Protein AF-R5JCD3-F1 (afdb_monomer_lite)

Secondary structure (DSSP, 8-state):
-EEEEE--HHHHHHHHTTS--EEEE---TT-S--GGG--TT-EEEEEETTTEEEEEEEEEEEEES-HHHHHHHH-STTT-SS-S-HHHHHHHHHTSTTHHHHHHHH-EEEEEEEEEEEGGGHHHHHHHHHHHT---EESSSSEEEEEEEEEEEETTS-EEEEEEEEESSTT-B-HHHHHHHHHHHTT---EEEEEEE-TTS-EEPPPHHHHHHHHTS-TTGGG-EEEEETTTTEEEEHHHHSTT-TTGGG-

pLDDT: mean 94.5, std 4.97, range [70.81, 98.81]

Sequence (251 aa):
MIMKLNINDRAALAIKNNTKRVEIRANKQNSDNDYSTLKENDIIEFTSNNIGKFYAKVKEVNHYSSLEELFTMEGTKYTTSSTNDKEEAIKNVNKLDGYEEAIQKNGVYAIHIQYLYSENTVWDELYEKAKAVRNPRDVSGLIRAGQVGAAILTKNHNIYTGVCIDTASTLGMCGERNAIANMITNGENEIIKLVCVDSKGKAGSPCGACREYLMQLDKNSKNIEILKNEQTKEIVRLEELIPDWWAYDRV

Structure (mmCIF, N/CA/C/O backbone):
data_AF-R5JCD3-F1
#
_entry.id   AF-R5JCD3-F1
#
loop_
_atom_site.group_PDB
_atom_site.id
_atom_site.type_symbol
_atom_site.label_atom_id
_atom_site.label_alt_id
_atom_site.label_comp_id
_atom_site.label_asym_id
_atom_site.label_entity_id
_atom_site.label_seq_id
_atom_site.pdbx_PDB_ins_code
_atom_site.Cartn_x
_atom_site.Cartn_y
_atom_site.Cartn_z
_atom_site.occupancy
_atom_site.B_iso_or_equiv
_atom_site.auth_seq_id
_atom_site.auth_comp_id
_atom_site.auth_asym_id
_atom_site.auth_atom_id
_atom_site.pdbx_PDB_model_num
ATOM 1 N N . MET A 1 1 ? -14.874 1.835 0.403 1.00 84.56 1 MET A N 1
ATOM 2 C CA . MET A 1 1 ? -15.259 3.084 1.104 1.00 84.56 1 MET A CA 1
ATOM 3 C C . MET A 1 1 ? -14.009 3.685 1.748 1.00 84.56 1 MET A C 1
ATOM 5 O O . MET A 1 1 ? -13.077 2.930 2.003 1.00 84.56 1 MET A O 1
ATOM 9 N N . ILE A 1 2 ? -13.952 5.007 1.979 1.00 91.88 2 ILE A N 1
ATOM 10 C CA . ILE A 1 2 ? -12.892 5.631 2.796 1.00 91.88 2 ILE A CA 1
ATOM 11 C C . ILE A 1 2 ? -13.533 6.269 4.029 1.00 91.88 2 ILE A C 1
ATOM 13 O O . ILE A 1 2 ? -14.323 7.202 3.887 1.00 91.88 2 ILE A O 1
ATOM 17 N N . MET A 1 3 ? -13.188 5.782 5.221 1.00 94.25 3 MET A N 1
ATOM 18 C CA . MET A 1 3 ? -13.603 6.377 6.495 1.00 94.25 3 MET A CA 1
ATOM 19 C C . MET A 1 3 ? -12.480 7.242 7.066 1.00 94.25 3 MET A C 1
ATOM 21 O O . MET A 1 3 ? -11.322 6.834 7.056 1.00 94.25 3 MET A O 1
ATOM 25 N N . LYS A 1 4 ? -12.812 8.427 7.582 1.00 95.19 4 LYS A N 1
ATOM 26 C CA . LYS A 1 4 ? -11.828 9.390 8.095 1.00 95.19 4 LYS A CA 1
ATOM 27 C C . LYS A 1 4 ? -11.859 9.446 9.611 1.00 95.19 4 LYS A C 1
ATOM 29 O O . LYS A 1 4 ? -12.908 9.723 10.191 1.00 95.19 4 LYS A O 1
ATOM 34 N N . LEU A 1 5 ? -10.716 9.206 10.250 1.00 93.88 5 LEU A N 1
ATOM 35 C CA . LEU A 1 5 ? -10.601 9.152 11.706 1.00 93.88 5 LEU A CA 1
ATOM 36 C C . LEU A 1 5 ? -9.429 9.992 12.215 1.00 93.88 5 LEU A C 1
ATOM 38 O O . LEU A 1 5 ? -8.307 9.893 11.730 1.00 93.88 5 LEU A O 1
ATOM 42 N N . ASN A 1 6 ? -9.678 10.767 13.267 1.00 93.25 6 ASN A N 1
ATOM 43 C CA . ASN A 1 6 ? -8.632 11.475 13.998 1.00 93.25 6 ASN A CA 1
ATOM 44 C C . ASN A 1 6 ? -8.175 10.634 15.188 1.00 93.25 6 ASN A C 1
ATOM 46 O O . ASN A 1 6 ? -9.004 10.099 15.927 1.00 93.25 6 ASN A O 1
ATOM 50 N N . ILE A 1 7 ? -6.864 10.533 15.386 1.00 93.56 7 ILE A N 1
ATOM 51 C CA . ILE A 1 7 ? -6.268 9.808 16.511 1.00 93.56 7 ILE A CA 1
ATOM 52 C C . ILE A 1 7 ? -5.083 10.579 17.091 1.00 93.56 7 ILE A C 1
ATOM 54 O O . ILE A 1 7 ? -4.461 11.404 16.426 1.00 93.56 7 ILE A O 1
ATOM 58 N N . ASN A 1 8 ? -4.745 10.288 18.346 1.00 93.31 8 ASN A N 1
ATOM 59 C CA . ASN A 1 8 ? -3.540 10.837 18.960 1.00 93.31 8 ASN A CA 1
ATOM 60 C C . ASN A 1 8 ? -2.264 10.190 18.390 1.00 93.31 8 ASN A C 1
ATOM 62 O O . ASN A 1 8 ? -2.281 9.062 17.888 1.00 93.31 8 ASN A O 1
ATOM 66 N N . ASP A 1 9 ? -1.137 10.886 18.539 1.00 93.44 9 ASP A N 1
ATOM 67 C CA . ASP A 1 9 ? 0.144 10.455 17.968 1.00 93.44 9 ASP A CA 1
ATOM 68 C C . ASP A 1 9 ? 0.652 9.126 18.537 1.00 93.44 9 ASP A C 1
ATOM 70 O O . ASP A 1 9 ? 1.302 8.360 17.830 1.00 93.44 9 ASP A O 1
ATOM 74 N N . ARG A 1 10 ? 0.328 8.805 19.798 1.00 93.50 10 ARG A N 1
ATOM 75 C CA . ARG A 1 10 ? 0.715 7.525 20.413 1.00 93.50 10 ARG A CA 1
ATOM 76 C C . ARG A 1 10 ? 0.045 6.353 19.695 1.00 93.50 10 ARG A C 1
ATOM 78 O O . ARG A 1 10 ? 0.708 5.367 19.383 1.00 93.50 10 ARG A O 1
ATOM 85 N N . ALA A 1 11 ? -1.259 6.449 19.439 1.00 93.00 11 ALA A N 1
ATOM 86 C CA . ALA A 1 11 ? -1.996 5.441 18.684 1.00 93.00 11 ALA A CA 1
ATOM 87 C C . ALA A 1 11 ? -1.521 5.382 17.228 1.00 93.00 11 ALA A C 1
ATOM 89 O O . ALA A 1 11 ? -1.289 4.288 16.718 1.00 93.00 11 ALA A O 1
ATOM 90 N N . ALA A 1 12 ? -1.301 6.538 16.595 1.00 95.00 12 ALA A N 1
ATOM 91 C CA . ALA A 1 12 ? -0.808 6.613 15.224 1.00 95.00 12 ALA A CA 1
ATOM 92 C C . ALA A 1 12 ? 0.547 5.909 15.064 1.00 95.00 12 ALA A C 1
ATOM 94 O O . ALA A 1 12 ? 0.722 5.086 14.164 1.00 95.00 12 ALA A O 1
ATOM 95 N N . LEU A 1 13 ? 1.486 6.164 15.981 1.00 94.38 13 LEU 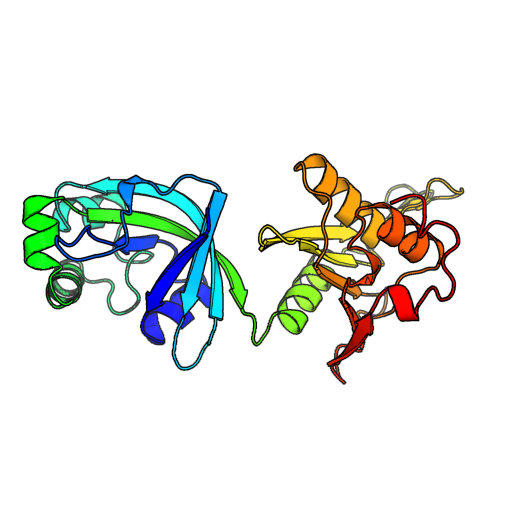A N 1
ATOM 96 C CA . LEU A 1 13 ? 2.809 5.545 15.962 1.00 94.38 13 LEU A CA 1
ATOM 97 C C . LEU A 1 13 ? 2.736 4.036 16.206 1.00 94.38 13 LEU A C 1
ATOM 99 O O . LEU A 1 13 ? 3.452 3.274 15.560 1.00 94.38 13 LEU A O 1
ATOM 103 N N . ALA A 1 14 ? 1.848 3.591 17.098 1.00 94.19 14 ALA A N 1
ATOM 104 C CA . ALA A 1 14 ? 1.640 2.170 17.354 1.00 94.19 14 ALA A CA 1
ATOM 105 C C . ALA A 1 14 ? 1.058 1.433 16.133 1.00 94.19 14 ALA A C 1
ATOM 107 O O . ALA A 1 14 ? 1.472 0.310 15.846 1.00 94.19 14 ALA A O 1
ATOM 108 N N . ILE A 1 15 ? 0.144 2.067 15.389 1.00 95.81 15 ILE A N 1
ATOM 109 C CA . ILE A 1 15 ? -0.398 1.511 14.139 1.00 95.81 15 ILE A CA 1
ATOM 110 C C . ILE A 1 15 ? 0.697 1.443 13.071 1.00 95.81 15 ILE A C 1
ATOM 112 O O . ILE A 1 15 ? 0.908 0.385 12.479 1.00 95.81 15 ILE A O 1
ATOM 116 N N . LYS A 1 16 ? 1.450 2.534 12.874 1.00 94.19 16 LYS A N 1
ATOM 117 C CA . LYS A 1 16 ? 2.564 2.586 11.912 1.00 94.19 16 LYS A CA 1
ATOM 118 C C . LYS A 1 16 ? 3.631 1.523 12.197 1.00 94.19 16 LYS A C 1
ATOM 120 O O . LYS A 1 16 ? 4.109 0.867 11.278 1.00 94.19 16 LYS A O 1
ATOM 125 N N . ASN A 1 17 ? 3.962 1.309 13.470 1.00 93.31 17 ASN A N 1
ATOM 126 C CA . ASN A 1 17 ? 4.941 0.307 13.900 1.00 93.31 17 ASN A CA 1
ATOM 127 C C . ASN A 1 17 ? 4.355 -1.110 14.025 1.00 93.31 17 ASN A C 1
ATOM 129 O O . ASN A 1 17 ? 5.045 -2.015 14.495 1.00 93.31 17 ASN A O 1
ATOM 133 N N . ASN A 1 18 ? 3.094 -1.311 13.626 1.00 91.44 18 ASN A N 1
ATOM 134 C CA . ASN A 1 18 ? 2.393 -2.594 13.667 1.00 91.44 18 ASN A CA 1
ATOM 135 C C . ASN A 1 18 ? 2.288 -3.218 15.079 1.00 91.44 18 ASN A C 1
ATOM 137 O O . ASN A 1 18 ? 2.065 -4.422 15.223 1.00 91.44 18 ASN A O 1
ATOM 141 N N . THR A 1 19 ? 2.452 -2.415 16.136 1.00 91.69 19 THR A N 1
ATOM 142 C CA . THR A 1 19 ? 2.278 -2.849 17.532 1.00 91.69 19 THR A CA 1
ATOM 143 C C . THR A 1 19 ? 0.821 -2.762 17.971 1.00 91.69 19 THR A C 1
ATOM 145 O O . THR A 1 19 ? 0.388 -3.564 18.792 1.00 91.69 19 THR A O 1
ATOM 148 N N . LYS A 1 20 ? 0.041 -1.867 17.356 1.00 92.81 20 LYS A N 1
ATOM 149 C CA . LYS A 1 20 ? -1.420 -1.809 17.452 1.00 92.81 20 LYS A CA 1
ATOM 150 C C . LYS A 1 20 ? -2.027 -2.183 16.104 1.00 92.81 20 LYS A C 1
ATOM 152 O O . LYS A 1 20 ? -1.727 -1.557 15.094 1.00 92.81 20 LYS A O 1
ATOM 157 N N . ARG A 1 21 ? -2.864 -3.218 16.101 1.00 94.50 21 ARG A N 1
ATOM 158 C CA . ARG A 1 21 ? -3.476 -3.808 14.894 1.00 94.50 21 ARG A CA 1
ATOM 159 C C . ARG A 1 21 ? -4.996 -3.840 14.955 1.00 94.50 21 ARG A C 1
ATOM 161 O O . ARG A 1 21 ? -5.633 -4.168 13.967 1.00 94.50 21 ARG A O 1
ATOM 168 N N . VAL A 1 22 ? -5.568 -3.477 16.098 1.00 95.75 22 VAL A N 1
ATOM 169 C CA . VAL A 1 22 ? -7.009 -3.367 16.290 1.00 95.75 22 VAL A CA 1
ATOM 170 C C . VAL A 1 22 ? -7.323 -1.954 16.751 1.00 95.75 22 VAL A C 1
ATOM 172 O O . VAL A 1 22 ? -6.735 -1.461 17.722 1.00 95.75 22 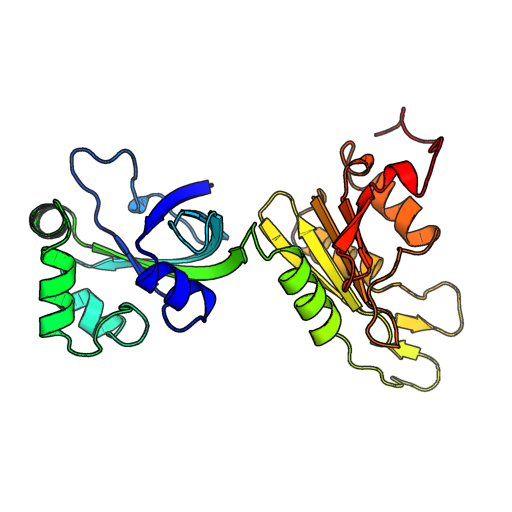VAL A O 1
ATOM 175 N N . GLU A 1 23 ? -8.236 -1.289 16.053 1.00 95.69 23 GLU A N 1
ATOM 176 C CA . GLU A 1 23 ? -8.767 0.005 16.446 1.00 95.69 23 GLU A CA 1
ATOM 177 C C . GLU A 1 23 ? -10.125 -0.139 17.124 1.00 95.69 23 GLU A C 1
ATOM 179 O O . GLU A 1 23 ? -11.059 -0.706 16.564 1.00 95.69 23 GLU A O 1
ATOM 184 N N . ILE A 1 24 ? -10.222 0.388 18.347 1.00 94.38 24 ILE A N 1
ATOM 185 C CA . ILE A 1 24 ? -11.438 0.323 19.156 1.00 94.38 24 ILE A CA 1
ATOM 186 C C . ILE A 1 24 ? -12.294 1.551 18.859 1.00 94.38 24 ILE A C 1
ATOM 188 O O . ILE A 1 24 ? -11.837 2.700 18.976 1.00 94.38 24 ILE A O 1
ATOM 192 N N . ARG A 1 25 ? -13.552 1.312 18.495 1.00 94.62 25 ARG A N 1
ATOM 193 C CA . ARG A 1 25 ? -14.526 2.354 18.169 1.00 94.62 25 ARG A CA 1
ATOM 194 C C . ARG A 1 25 ? -15.910 2.021 18.706 1.00 94.62 25 ARG A C 1
ATOM 196 O O . ARG A 1 25 ? -16.265 0.862 18.838 1.00 94.62 25 ARG A O 1
ATOM 203 N N . ALA A 1 26 ? -16.694 3.048 19.009 1.00 93.75 26 ALA A N 1
ATOM 204 C CA . ALA A 1 26 ? -18.084 2.913 19.429 1.00 93.75 26 ALA A CA 1
ATOM 205 C C . ALA A 1 26 ? -18.933 3.960 18.700 1.00 93.75 26 ALA A C 1
ATOM 207 O O . ALA A 1 26 ? -18.494 5.100 18.519 1.00 93.75 26 ALA A O 1
ATOM 208 N N . ASN A 1 27 ? -20.135 3.573 18.270 1.00 92.19 27 ASN A N 1
ATOM 209 C CA . ASN A 1 27 ? -21.062 4.471 17.581 1.00 92.19 27 ASN A CA 1
ATOM 210 C C . ASN A 1 27 ? -21.663 5.459 18.591 1.00 92.19 27 ASN A C 1
ATOM 212 O O . ASN A 1 27 ? -22.475 5.071 19.432 1.00 92.19 27 ASN A O 1
ATOM 216 N N . LYS A 1 28 ? -21.274 6.736 18.517 1.00 88.94 28 LYS A N 1
ATOM 217 C CA . LYS A 1 28 ? -21.828 7.804 19.370 1.00 88.94 28 LYS A CA 1
ATOM 218 C C . LYS A 1 28 ? -23.097 8.383 18.740 1.00 88.94 28 LYS A C 1
ATOM 220 O O . LYS A 1 28 ? -23.182 8.460 17.520 1.00 88.94 28 LYS A O 1
ATOM 225 N N . GLN A 1 29 ? -24.054 8.840 19.555 1.00 75.62 29 GLN A N 1
ATOM 226 C CA . GLN A 1 29 ? -25.348 9.354 19.060 1.00 75.62 29 GLN A CA 1
ATOM 227 C C . GLN A 1 29 ? -25.219 10.545 18.091 1.00 75.62 29 GLN A C 1
ATOM 229 O O . GLN A 1 29 ? -26.053 10.682 17.207 1.00 75.62 29 GLN A O 1
ATOM 234 N N . ASN A 1 30 ? -24.166 11.359 18.230 1.00 76.12 30 ASN A N 1
ATOM 235 C CA . ASN A 1 30 ? -23.915 12.552 17.412 1.00 76.12 30 ASN A CA 1
ATOM 236 C C . ASN A 1 30 ? -22.622 12.431 16.583 1.00 76.12 30 ASN A C 1
ATOM 238 O O . ASN A 1 30 ? -21.883 13.404 16.445 1.00 76.12 30 ASN A O 1
ATOM 242 N N . SER A 1 31 ? -22.282 11.227 16.113 1.00 80.38 31 SER A N 1
ATOM 243 C CA . SER A 1 31 ? -21.122 11.013 15.240 1.00 80.38 31 SER A CA 1
ATOM 244 C C . SER A 1 31 ? -21.573 10.764 13.808 1.00 80.38 31 SER A C 1
ATOM 246 O O . SER A 1 31 ? -22.432 9.923 13.579 1.00 80.38 31 SER A O 1
ATOM 248 N N . ASP A 1 32 ? -20.895 11.387 12.846 1.00 80.56 32 ASP A N 1
ATOM 249 C CA . ASP A 1 32 ? -21.108 11.130 11.410 1.00 80.56 32 ASP A CA 1
ATOM 250 C C . ASP A 1 32 ? -20.593 9.748 10.956 1.00 80.56 32 ASP A C 1
ATOM 252 O O . ASP A 1 32 ? -20.798 9.335 9.819 1.00 80.56 32 ASP A O 1
ATOM 256 N N . ASN A 1 33 ? -19.896 9.030 11.842 1.00 86.75 33 ASN A N 1
ATOM 257 C CA . ASN A 1 33 ? -19.271 7.745 11.554 1.00 86.75 33 ASN A CA 1
ATOM 258 C C . ASN A 1 33 ? -20.129 6.613 12.116 1.00 86.75 33 ASN A C 1
ATOM 260 O O . ASN A 1 33 ? -20.382 6.575 13.322 1.00 86.75 33 ASN A O 1
ATOM 264 N N . ASP A 1 34 ? -20.484 5.663 11.253 1.00 91.44 34 ASP A N 1
ATOM 265 C CA . ASP A 1 34 ? -21.102 4.395 11.631 1.00 91.44 34 ASP A CA 1
ATOM 266 C C . ASP A 1 34 ? -20.148 3.233 11.330 1.00 91.44 34 ASP A C 1
ATOM 268 O O . ASP A 1 34 ? -19.966 2.825 10.178 1.00 91.44 34 ASP A O 1
ATOM 272 N N . TYR A 1 35 ? -19.537 2.688 12.381 1.00 93.56 35 TYR A N 1
ATOM 273 C CA . TYR A 1 35 ? -18.544 1.619 12.270 1.00 93.56 35 TYR A CA 1
ATOM 274 C C . TYR A 1 35 ? -19.153 0.264 11.887 1.00 93.56 35 TYR A C 1
ATOM 276 O O . TYR A 1 35 ? -18.414 -0.611 11.442 1.00 93.56 35 TYR A O 1
ATOM 284 N N . SER A 1 36 ? -20.479 0.100 11.981 1.00 91.44 36 SER A N 1
ATOM 285 C CA . SER A 1 36 ? -21.171 -1.119 11.531 1.00 91.44 36 SER A CA 1
ATOM 286 C C . SER A 1 36 ? -21.150 -1.290 10.008 1.00 91.44 36 SER A C 1
ATOM 288 O O . SER A 1 36 ? -21.354 -2.389 9.494 1.00 91.44 36 SER A O 1
ATOM 290 N N . THR A 1 37 ? -20.889 -0.202 9.277 1.00 93.69 37 THR A N 1
ATOM 291 C CA . THR A 1 37 ? -20.866 -0.192 7.809 1.00 93.69 37 THR A CA 1
ATOM 292 C C . THR A 1 37 ? -19.522 -0.609 7.215 1.00 93.69 37 THR A C 1
ATOM 294 O O . THR A 1 37 ? -19.468 -0.907 6.019 1.00 93.69 37 THR A O 1
ATOM 297 N N . LEU A 1 38 ? -18.459 -0.644 8.028 1.00 95.25 38 LEU A N 1
ATOM 298 C CA . LEU A 1 38 ? -17.116 -1.020 7.595 1.00 95.25 38 LEU A CA 1
ATOM 299 C C . LEU A 1 38 ? -17.055 -2.497 7.212 1.00 95.25 38 LEU A C 1
ATOM 301 O O . LEU A 1 38 ? -17.550 -3.367 7.929 1.00 95.25 38 LEU A O 1
ATOM 305 N N . LYS A 1 39 ? -16.392 -2.781 6.093 1.00 95.50 39 LYS A N 1
ATOM 306 C CA . LYS A 1 39 ? -16.201 -4.134 5.565 1.00 95.50 39 LYS A CA 1
ATOM 307 C C . LYS A 1 39 ? -14.725 -4.434 5.357 1.00 95.50 39 LYS A C 1
ATOM 309 O O . LYS A 1 39 ? -13.884 -3.537 5.303 1.00 95.50 39 LYS A O 1
ATOM 314 N N . GLU A 1 40 ? -14.406 -5.716 5.200 1.00 95.19 40 GLU A N 1
ATOM 315 C CA . GLU A 1 40 ? -13.065 -6.114 4.780 1.00 95.19 40 GLU A CA 1
ATOM 316 C C . GLU A 1 40 ? -12.680 -5.394 3.475 1.00 95.19 40 GLU A C 1
ATOM 318 O O . GLU A 1 40 ? -13.479 -5.273 2.547 1.00 95.19 40 GLU A O 1
ATOM 323 N N . ASN A 1 41 ? -11.426 -4.948 3.412 1.00 93.31 41 ASN A N 1
ATOM 324 C CA . ASN A 1 41 ? -10.822 -4.176 2.330 1.00 93.31 41 ASN A CA 1
ATOM 325 C C . ASN A 1 41 ? -11.248 -2.706 2.224 1.00 93.31 41 ASN A C 1
ATOM 327 O O . ASN A 1 41 ? -10.695 -2.009 1.371 1.00 93.31 41 ASN A O 1
ATOM 331 N N . ASP A 1 42 ? -12.129 -2.201 3.094 1.00 96.06 42 ASP A N 1
ATOM 332 C CA . ASP A 1 42 ? -12.320 -0.755 3.211 1.00 96.06 42 ASP A CA 1
ATOM 333 C C . ASP A 1 42 ? -11.041 -0.062 3.693 1.00 96.06 42 ASP A C 1
ATOM 335 O O . ASP A 1 42 ? -10.181 -0.657 4.352 1.00 96.06 42 ASP A O 1
ATOM 339 N N . ILE A 1 43 ? -10.910 1.218 3.349 1.00 97.44 43 ILE A N 1
ATOM 340 C CA . ILE A 1 43 ? -9.757 2.036 3.711 1.00 97.44 43 ILE A CA 1
ATOM 341 C C . ILE A 1 43 ? -10.153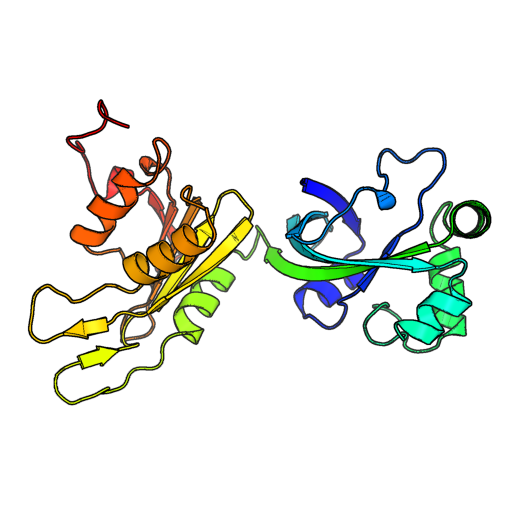 2.993 4.828 1.00 97.44 43 ILE A C 1
ATOM 343 O O . ILE A 1 43 ? -11.211 3.624 4.797 1.00 97.44 43 ILE A O 1
ATOM 347 N N . ILE A 1 44 ? -9.271 3.129 5.809 1.00 97.38 44 ILE A N 1
ATOM 348 C CA . ILE A 1 44 ? -9.360 4.152 6.840 1.00 97.38 44 ILE A CA 1
ATOM 349 C C . ILE A 1 44 ? -8.230 5.150 6.612 1.00 97.38 44 ILE A C 1
ATOM 351 O O . ILE A 1 44 ? -7.053 4.787 6.633 1.00 97.38 44 ILE A O 1
ATOM 355 N N . GLU A 1 45 ? -8.602 6.408 6.407 1.00 97.69 45 GLU A N 1
ATOM 356 C CA . GLU A 1 45 ? -7.703 7.557 6.440 1.00 97.69 45 GLU A CA 1
ATOM 357 C C . GLU A 1 45 ? -7.608 8.032 7.892 1.00 97.69 45 GLU A C 1
ATOM 359 O O . GLU A 1 45 ? -8.568 8.554 8.465 1.00 97.69 45 GLU A O 1
ATOM 364 N N . PHE A 1 46 ? -6.446 7.842 8.500 1.00 97.44 46 PHE A N 1
ATOM 365 C CA . PHE A 1 46 ? -6.143 8.369 9.817 1.00 97.44 46 PHE A CA 1
ATOM 366 C C . PHE A 1 46 ? -5.412 9.701 9.705 1.00 97.44 46 PHE A C 1
ATOM 368 O O . PHE A 1 46 ? -4.509 9.859 8.885 1.00 97.44 46 PHE A O 1
ATOM 375 N N . THR A 1 47 ? -5.754 10.638 10.586 1.00 96.94 47 THR A N 1
ATOM 376 C CA . THR A 1 47 ? -5.014 11.890 10.768 1.00 96.94 47 THR A CA 1
ATOM 377 C C . THR A 1 47 ? -4.518 11.998 12.207 1.00 96.94 47 THR A C 1
ATOM 379 O O . THR A 1 47 ? -5.252 11.729 13.160 1.00 96.94 47 THR A O 1
ATOM 382 N N . SER A 1 48 ? -3.255 12.391 12.356 1.00 95.75 48 SER A N 1
ATOM 383 C CA . SER A 1 48 ? -2.618 12.717 13.637 1.00 95.75 48 SER A CA 1
ATOM 384 C C . SER A 1 48 ? -1.712 13.937 13.473 1.00 95.75 48 SER A C 1
ATOM 386 O O . SER A 1 48 ? -1.341 14.282 12.350 1.00 95.75 48 SER A O 1
ATOM 388 N N . ASN A 1 49 ? -1.342 14.583 14.577 1.00 92.62 49 ASN A N 1
ATOM 389 C CA . ASN A 1 49 ? -0.596 15.840 14.537 1.00 92.62 49 ASN A CA 1
ATOM 390 C C . ASN A 1 49 ? 0.818 15.652 13.976 1.00 92.62 49 ASN A C 1
ATOM 392 O O . ASN A 1 49 ? 1.260 16.446 13.151 1.00 92.62 49 ASN A O 1
ATOM 396 N N . ASN A 1 50 ? 1.517 14.599 14.405 1.00 89.75 50 ASN A N 1
ATOM 397 C CA . ASN A 1 50 ? 2.923 14.387 14.061 1.00 89.75 50 ASN A CA 1
ATOM 398 C C . ASN A 1 50 ? 3.118 13.474 12.845 1.00 89.75 50 ASN A C 1
ATOM 400 O O . ASN A 1 50 ? 3.983 13.735 12.012 1.00 89.75 50 ASN A O 1
ATOM 404 N N . ILE A 1 51 ? 2.330 12.399 12.714 1.00 90.38 51 ILE A N 1
ATOM 405 C CA . ILE A 1 51 ? 2.454 11.483 11.561 1.00 90.38 51 ILE A CA 1
ATOM 406 C C . ILE A 1 51 ? 1.752 12.061 10.326 1.00 90.38 51 ILE A C 1
ATOM 408 O O . ILE A 1 51 ? 2.076 11.683 9.201 1.00 90.38 51 ILE A O 1
ATOM 412 N N . GLY A 1 52 ? 0.837 13.016 10.514 1.00 95.31 52 GLY A N 1
ATOM 413 C CA . GLY A 1 52 ? 0.001 13.546 9.447 1.00 95.31 52 GLY A CA 1
ATOM 414 C C . GLY A 1 52 ? -1.037 12.519 9.006 1.00 95.31 52 GLY A C 1
ATOM 415 O O . GLY A 1 52 ? -1.553 11.752 9.829 1.00 95.31 52 GLY A O 1
ATOM 416 N N . LYS A 1 53 ? -1.339 12.515 7.705 1.00 97.50 53 LYS A N 1
ATOM 417 C CA . LYS A 1 53 ? -2.269 11.566 7.092 1.00 97.50 53 LYS A CA 1
ATOM 418 C C . LYS A 1 53 ? -1.590 10.238 6.788 1.00 97.50 53 LYS A C 1
ATOM 420 O O . LYS A 1 53 ? -0.473 10.189 6.257 1.00 97.50 53 LYS A O 1
ATOM 425 N N . PHE A 1 54 ? -2.276 9.151 7.104 1.00 97.69 54 PHE A N 1
ATOM 426 C CA . PHE A 1 54 ? -1.852 7.807 6.743 1.00 97.69 54 PHE A CA 1
ATOM 427 C C . PHE A 1 54 ? -3.053 6.891 6.541 1.00 97.69 54 PHE A C 1
ATOM 429 O O . PHE A 1 54 ? -4.152 7.167 7.019 1.00 97.69 54 PHE A O 1
ATOM 436 N N . TYR A 1 55 ? -2.831 5.793 5.830 1.00 97.88 55 TYR A N 1
ATOM 437 C CA . TYR A 1 55 ? -3.894 4.898 5.403 1.00 97.88 55 TYR A CA 1
ATOM 438 C C . TYR A 1 55 ? -3.704 3.514 6.007 1.00 97.88 55 TYR A C 1
ATOM 440 O O . TYR A 1 55 ? -2.585 2.999 6.106 1.00 97.88 55 TYR A O 1
ATOM 448 N N . ALA A 1 56 ? -4.816 2.903 6.394 1.00 97.62 56 ALA A N 1
ATOM 449 C CA . ALA A 1 56 ? -4.871 1.515 6.813 1.00 97.62 56 ALA A CA 1
ATOM 450 C C . ALA A 1 56 ? -6.021 0.796 6.109 1.00 97.62 56 ALA A C 1
ATOM 452 O O . ALA A 1 56 ? -7.041 1.399 5.781 1.00 97.62 56 ALA A O 1
ATOM 453 N N . LYS A 1 57 ? -5.855 -0.505 5.902 1.00 97.19 57 LYS A N 1
ATOM 454 C CA . LYS A 1 57 ? -6.868 -1.386 5.331 1.00 97.19 57 LYS A CA 1
ATOM 455 C C . LYS A 1 57 ? -7.596 -2.126 6.437 1.00 97.19 57 LYS A C 1
ATOM 457 O O . LYS A 1 57 ? -6.942 -2.690 7.312 1.00 97.19 57 LYS A O 1
ATOM 462 N N . VAL A 1 58 ? -8.918 -2.169 6.374 1.00 97.50 58 VAL A N 1
ATOM 463 C CA . VAL A 1 58 ? -9.731 -3.011 7.253 1.00 97.50 58 VAL A CA 1
ATOM 464 C C . VAL A 1 58 ? -9.544 -4.471 6.850 1.00 97.50 58 VAL A C 1
ATOM 466 O O . VAL A 1 58 ? -9.684 -4.834 5.680 1.00 97.50 58 VAL A O 1
ATOM 469 N N . LYS A 1 59 ? -9.203 -5.310 7.824 1.00 97.12 59 LYS A N 1
ATOM 470 C CA . LYS A 1 59 ? -9.066 -6.761 7.669 1.00 97.12 59 LYS A CA 1
ATOM 471 C C . LYS A 1 59 ? -10.291 -7.503 8.175 1.00 97.12 59 LYS A C 1
ATOM 473 O O . LYS A 1 59 ? -10.714 -8.450 7.533 1.00 97.12 59 LYS A O 1
ATOM 478 N N . GLU A 1 60 ? -10.853 -7.052 9.284 1.00 96.38 60 GLU A N 1
ATOM 479 C CA . GLU A 1 60 ? -12.011 -7.662 9.930 1.00 96.38 60 GLU A CA 1
ATOM 480 C C . GLU A 1 60 ? -12.650 -6.631 10.863 1.00 96.38 60 GLU A C 1
ATOM 482 O O . GLU A 1 60 ? -11.978 -5.706 11.330 1.00 96.38 60 GLU A O 1
ATOM 487 N N . VAL A 1 61 ? -13.947 -6.772 11.124 1.00 96.62 61 VAL A N 1
ATOM 488 C CA . VAL A 1 61 ? -14.674 -5.936 12.081 1.00 96.62 61 VAL A CA 1
ATOM 489 C C . VAL A 1 61 ? -15.478 -6.849 12.990 1.00 96.62 61 VAL A C 1
ATOM 491 O O . VAL A 1 61 ? -16.422 -7.492 12.538 1.00 96.62 61 VAL A O 1
ATOM 494 N N . ASN A 1 62 ? -15.120 -6.863 14.269 1.00 96.62 62 ASN A N 1
ATOM 495 C CA . ASN A 1 62 ? -15.842 -7.599 15.298 1.00 96.62 62 ASN A CA 1
ATOM 496 C C . ASN A 1 62 ? -16.655 -6.632 16.154 1.00 96.62 62 ASN A C 1
ATOM 498 O O . ASN A 1 62 ? -16.216 -5.514 16.433 1.00 96.62 62 ASN A O 1
ATOM 502 N N . HIS A 1 63 ? -17.837 -7.068 16.580 1.00 97.00 63 HIS A N 1
ATOM 503 C CA . HIS A 1 63 ? -18.706 -6.325 17.488 1.00 97.00 63 HIS A CA 1
ATOM 504 C C . HIS A 1 63 ? -18.852 -7.087 18.799 1.00 97.00 63 HIS A C 1
ATOM 506 O O . HIS A 1 63 ? -19.015 -8.305 18.801 1.00 97.00 63 HIS A O 1
ATOM 512 N N . TYR A 1 64 ? -18.789 -6.352 19.904 1.00 96.56 64 TYR A N 1
ATOM 513 C CA . TYR A 1 64 ? -18.904 -6.885 21.252 1.00 96.56 64 TYR A CA 1
ATOM 514 C C . TYR A 1 64 ? -19.889 -6.059 22.065 1.00 96.56 64 TYR A C 1
ATOM 516 O O . TYR A 1 64 ? -20.026 -4.846 21.877 1.00 96.56 64 TYR A O 1
ATOM 524 N N . SER A 1 65 ? -20.535 -6.709 23.029 1.00 95.00 65 SER A N 1
ATOM 525 C CA . SER A 1 65 ? -21.488 -6.054 23.926 1.00 95.00 65 SER A CA 1
ATOM 526 C C . SER A 1 65 ? -20.804 -5.114 24.926 1.00 95.00 65 SER A C 1
ATOM 528 O O . SER A 1 65 ? -21.414 -4.158 25.399 1.00 95.00 65 SER A O 1
ATOM 530 N N . SER A 1 66 ? -19.530 -5.364 25.251 1.00 94.88 66 SER A N 1
ATOM 531 C CA . SER A 1 66 ? -18.779 -4.618 26.265 1.00 94.88 66 SER A CA 1
ATOM 532 C C . SER A 1 66 ? -17.267 -4.633 26.015 1.00 94.88 66 SER A C 1
ATOM 534 O O . SER A 1 66 ? -16.739 -5.474 25.286 1.00 94.88 66 SER A O 1
ATOM 536 N N . LEU A 1 67 ? -16.541 -3.721 26.674 1.00 92.88 67 LEU A N 1
ATOM 537 C CA . LEU A 1 67 ? -15.072 -3.727 26.668 1.00 92.88 67 LEU A CA 1
ATOM 538 C C . LEU A 1 67 ? -14.485 -4.948 27.387 1.00 92.88 67 LEU A C 1
ATOM 540 O O . LEU A 1 67 ? -13.421 -5.427 27.008 1.00 92.88 67 LEU A O 1
ATOM 544 N N . GLU A 1 68 ? -15.178 -5.451 28.410 1.00 92.88 68 GLU A N 1
ATOM 545 C CA . GLU A 1 68 ? -14.820 -6.678 29.128 1.00 92.88 68 GLU A CA 1
ATOM 546 C C . GLU A 1 68 ? -14.705 -7.855 28.152 1.00 92.88 68 GLU A C 1
ATOM 548 O O . GLU A 1 68 ? -13.686 -8.550 28.128 1.00 92.88 68 GLU A O 1
ATOM 553 N N . GLU A 1 69 ? -15.734 -8.034 27.323 1.00 93.38 69 GLU A N 1
ATOM 554 C CA . GLU A 1 69 ? -15.805 -9.070 26.296 1.00 93.38 69 GLU A CA 1
ATOM 555 C C . GLU A 1 69 ? -14.743 -8.847 25.212 1.00 93.38 69 GLU A C 1
ATOM 557 O O . GLU A 1 69 ? -13.949 -9.752 24.949 1.00 93.38 69 GLU A O 1
ATOM 562 N N . LEU A 1 70 ? -14.646 -7.623 24.672 1.00 95.06 70 LEU A N 1
ATOM 563 C CA . LEU A 1 70 ? -13.656 -7.263 23.649 1.00 95.06 70 LEU A CA 1
ATOM 564 C C . LEU A 1 70 ? -12.235 -7.605 24.101 1.00 95.06 70 LEU A C 1
ATOM 566 O O . LEU A 1 70 ? -11.524 -8.318 23.401 1.00 95.06 70 LEU A O 1
ATOM 570 N N . PHE A 1 71 ? -11.803 -7.139 25.277 1.00 93.44 71 PHE A N 1
ATOM 571 C CA . PHE A 1 71 ? -10.434 -7.389 25.740 1.00 93.44 71 PHE A CA 1
ATOM 572 C C . PHE A 1 71 ? -10.188 -8.844 26.141 1.00 93.44 71 PHE A C 1
ATOM 574 O O . PHE A 1 71 ? -9.035 -9.272 26.160 1.00 93.44 71 PHE A O 1
ATOM 581 N N . THR A 1 72 ? -11.238 -9.606 26.451 1.00 91.81 72 THR A N 1
ATOM 582 C CA . THR A 1 72 ? -11.118 -11.048 26.710 1.00 91.81 72 THR A CA 1
ATOM 583 C C . THR A 1 72 ? -10.881 -11.822 25.413 1.00 91.81 72 THR A C 1
ATOM 585 O O . THR A 1 72 ? -10.070 -12.744 25.406 1.00 91.81 72 THR A O 1
ATOM 588 N N . MET A 1 73 ? -11.536 -11.424 24.318 1.00 92.38 73 MET A N 1
ATOM 589 C CA . MET A 1 73 ? -11.431 -12.097 23.018 1.00 92.38 73 MET A CA 1
ATOM 590 C C . MET A 1 73 ? -10.228 -11.624 22.190 1.00 92.38 73 MET A C 1
ATOM 592 O O . MET A 1 73 ? -9.492 -12.442 21.647 1.00 92.38 73 MET A O 1
ATOM 596 N N . GLU A 1 74 ? -10.003 -10.312 22.120 1.00 91.38 74 GLU A N 1
ATOM 597 C CA . GLU A 1 74 ? -8.965 -9.686 21.284 1.00 91.38 74 GLU A CA 1
ATOM 598 C C . GLU A 1 74 ? -7.615 -9.538 22.014 1.00 91.38 74 GLU A C 1
ATOM 600 O O . GLU A 1 74 ? -6.552 -9.392 21.401 1.00 91.38 74 GLU A O 1
ATOM 605 N N . GLY A 1 75 ? -7.643 -9.551 23.352 1.00 88.62 75 GLY A N 1
ATOM 606 C CA . GLY A 1 75 ? -6.503 -9.212 24.200 1.00 88.62 75 GLY A CA 1
ATOM 607 C C . GLY A 1 75 ? -6.177 -7.712 24.208 1.00 88.62 75 GLY A C 1
ATOM 608 O O . GLY A 1 75 ? -6.664 -6.921 23.404 1.00 88.62 75 GLY A O 1
ATOM 609 N N . THR A 1 76 ? -5.318 -7.281 25.130 1.00 82.88 76 THR A N 1
ATOM 610 C CA . THR A 1 76 ? -4.902 -5.866 25.259 1.00 82.88 76 THR A CA 1
ATOM 611 C C . THR A 1 76 ? -3.706 -5.515 24.371 1.00 82.88 76 THR A C 1
ATOM 613 O O . THR A 1 76 ? -3.647 -4.438 23.787 1.00 82.88 76 THR A O 1
ATOM 616 N N . LYS A 1 77 ? -2.778 -6.459 24.186 1.00 79.88 77 LYS A N 1
ATOM 617 C CA . LYS A 1 77 ? -1.478 -6.247 23.527 1.00 79.88 77 LYS A CA 1
ATOM 618 C C . LYS A 1 77 ? -1.533 -5.580 22.147 1.00 79.88 77 LYS A C 1
ATOM 620 O O . LYS A 1 77 ? -0.629 -4.822 21.816 1.00 79.88 77 LYS A O 1
ATOM 625 N N . TYR A 1 78 ? -2.531 -5.910 21.325 1.00 81.62 78 TYR A N 1
ATOM 626 C CA . TYR A 1 78 ? -2.651 -5.402 19.950 1.00 81.62 78 TYR A CA 1
ATOM 627 C C . TYR A 1 78 ? -3.802 -4.405 19.766 1.00 81.62 78 TYR A C 1
ATOM 629 O O . TYR A 1 78 ? -3.978 -3.873 18.666 1.00 81.62 78 TYR A O 1
ATOM 637 N N . THR A 1 79 ? -4.567 -4.144 20.827 1.00 79.25 79 THR A N 1
ATOM 638 C CA . THR A 1 79 ? -5.754 -3.280 20.825 1.00 79.25 79 THR A CA 1
ATOM 639 C C . THR A 1 79 ? -5.467 -1.925 21.469 1.00 79.25 79 THR A C 1
ATOM 641 O O . THR A 1 79 ? -6.034 -0.908 21.060 1.00 79.25 79 THR A O 1
ATOM 644 N N . THR A 1 80 ? -4.539 -1.856 22.423 1.00 78.94 80 THR A N 1
ATOM 645 C CA . THR A 1 80 ? -4.158 -0.620 23.114 1.00 78.94 80 THR A CA 1
ATOM 646 C C . THR A 1 80 ? -2.749 -0.167 22.734 1.00 78.94 80 THR A C 1
ATOM 648 O O . THR A 1 80 ? -1.899 -0.943 22.310 1.00 78.94 80 THR A O 1
ATOM 651 N N . SER A 1 81 ? -2.491 1.134 22.872 1.00 77.31 81 SER A N 1
ATOM 652 C CA . SER A 1 81 ? -1.155 1.722 22.688 1.00 77.31 81 SER A CA 1
ATOM 653 C C . SER A 1 81 ? -0.537 2.228 23.997 1.00 77.31 81 SER A C 1
ATOM 655 O O . SER A 1 81 ? 0.579 2.742 23.983 1.00 77.31 81 SER A O 1
ATOM 657 N N . SER A 1 82 ? -1.257 2.136 25.122 1.00 76.69 82 SER A N 1
ATOM 658 C CA . SER A 1 82 ? -0.866 2.720 26.412 1.00 76.69 82 SER A CA 1
ATOM 659 C C . SER A 1 82 ? -0.523 1.704 27.501 1.00 76.69 82 SER A C 1
ATOM 661 O O . SER A 1 82 ? 0.376 1.980 28.286 1.00 76.69 82 SER A O 1
ATOM 663 N N . THR A 1 83 ? -1.226 0.572 27.575 1.00 81.62 83 THR A N 1
ATOM 664 C CA . THR A 1 83 ? -1.113 -0.390 28.683 1.00 81.62 83 THR A CA 1
ATOM 665 C C . THR A 1 83 ? -1.541 -1.790 28.252 1.00 81.62 83 THR A C 1
ATOM 667 O O . THR A 1 83 ? -2.432 -1.926 27.416 1.00 81.62 83 THR A O 1
ATOM 670 N N . ASN A 1 84 ? -0.935 -2.823 28.842 1.00 82.19 84 ASN A N 1
ATOM 671 C CA . ASN A 1 84 ? -1.363 -4.215 28.672 1.00 82.19 84 ASN A CA 1
ATOM 672 C C . ASN A 1 84 ? -2.313 -4.681 29.787 1.00 82.19 84 ASN A C 1
ATOM 674 O O . ASN A 1 84 ? -2.825 -5.798 29.706 1.00 82.19 84 ASN A O 1
ATOM 678 N N . ASP A 1 85 ? -2.553 -3.855 30.807 1.00 89.25 85 ASP A N 1
ATOM 679 C CA . ASP A 1 85 ? -3.491 -4.166 31.880 1.00 89.25 85 ASP A CA 1
ATOM 680 C C . ASP A 1 85 ? -4.942 -3.970 31.413 1.00 89.25 85 ASP A C 1
ATOM 682 O O . ASP A 1 85 ? -5.294 -2.930 30.851 1.00 89.25 85 ASP A O 1
ATOM 686 N N . LYS A 1 86 ? -5.786 -4.988 31.616 1.00 87.81 86 LYS A N 1
ATOM 687 C CA . LYS A 1 86 ? -7.172 -4.996 31.121 1.00 87.81 86 LYS A CA 1
ATOM 688 C C . LYS A 1 86 ? -8.032 -3.943 31.820 1.00 87.81 86 LYS A C 1
ATOM 690 O O . LYS A 1 86 ? -8.782 -3.238 31.148 1.00 87.81 86 LYS A O 1
ATOM 695 N N . GLU A 1 87 ? -7.927 -3.806 33.138 1.00 88.00 87 GLU A N 1
ATOM 696 C CA . GLU A 1 87 ? -8.743 -2.841 33.880 1.00 88.00 87 GLU A CA 1
ATOM 697 C C . GLU A 1 87 ? -8.358 -1.402 33.533 1.00 88.00 87 GLU A C 1
ATOM 699 O O . GLU A 1 87 ? -9.219 -0.537 33.347 1.00 88.00 87 GLU A O 1
ATOM 704 N N . GLU A 1 88 ? -7.059 -1.138 33.415 1.00 89.25 88 GLU A N 1
ATOM 705 C CA . GLU A 1 88 ? -6.544 0.158 32.997 1.00 89.25 88 GLU A CA 1
ATOM 706 C C . GLU A 1 88 ? -6.944 0.480 31.548 1.00 89.25 88 GLU A C 1
ATOM 708 O O . GLU A 1 88 ? -7.334 1.613 31.253 1.00 89.25 88 GLU A O 1
ATOM 713 N N . ALA A 1 89 ? -6.913 -0.506 30.646 1.00 88.75 89 ALA A N 1
ATOM 714 C CA . ALA A 1 89 ? -7.376 -0.354 29.268 1.00 88.75 89 ALA A CA 1
ATOM 715 C C . ALA A 1 89 ? -8.858 0.048 29.201 1.00 88.75 89 ALA A C 1
ATOM 717 O O . ALA A 1 89 ? -9.190 1.018 28.517 1.00 88.75 89 ALA A O 1
ATOM 718 N N . ILE A 1 90 ? -9.728 -0.631 29.959 1.00 89.12 90 ILE A N 1
ATOM 719 C CA . ILE A 1 90 ? -11.160 -0.302 30.051 1.00 89.12 90 ILE A CA 1
ATOM 720 C C . ILE A 1 90 ? -11.348 1.135 30.546 1.00 89.12 90 ILE A C 1
ATOM 722 O O . ILE A 1 90 ? -12.031 1.932 29.900 1.00 89.12 90 ILE A O 1
ATOM 726 N N . LYS A 1 91 ? -10.677 1.504 31.647 1.00 89.75 91 LYS A N 1
ATOM 727 C CA . LYS A 1 91 ? -10.725 2.867 32.203 1.00 89.75 91 LYS A CA 1
ATOM 728 C C . LYS A 1 91 ? -10.274 3.911 31.181 1.00 89.75 91 LYS A C 1
ATOM 730 O O . LYS A 1 91 ? -10.864 4.983 31.099 1.00 89.75 91 LYS A O 1
ATOM 735 N N . ASN A 1 92 ? -9.233 3.620 30.405 1.00 89.94 92 ASN A N 1
ATOM 736 C CA . ASN A 1 92 ? -8.710 4.541 29.399 1.00 89.94 92 ASN A CA 1
ATOM 737 C C . ASN A 1 92 ? -9.671 4.736 28.220 1.00 89.94 92 ASN A C 1
ATOM 739 O O . ASN A 1 92 ? -9.793 5.860 27.740 1.00 89.94 92 ASN A O 1
ATOM 743 N N . VAL A 1 93 ? -10.366 3.683 27.774 1.00 88.19 93 VAL A N 1
ATOM 744 C CA . VAL A 1 93 ? -11.367 3.800 26.701 1.00 88.19 93 VAL A CA 1
ATOM 745 C C . VAL A 1 93 ? -12.608 4.553 27.183 1.00 88.19 93 VAL A C 1
ATOM 747 O O . VAL A 1 93 ? -13.076 5.437 26.473 1.00 88.19 93 VAL A O 1
ATOM 750 N N . ASN A 1 94 ? -13.095 4.289 28.399 1.00 90.06 94 ASN A N 1
ATOM 751 C CA . ASN A 1 94 ? -14.262 4.993 28.951 1.00 90.06 94 ASN A CA 1
ATOM 752 C C . ASN A 1 94 ? -14.014 6.490 29.184 1.00 90.06 94 ASN A C 1
ATOM 754 O O . ASN A 1 94 ? -14.947 7.281 29.110 1.00 90.06 94 ASN A O 1
ATOM 758 N N . LYS A 1 95 ? -12.758 6.903 29.403 1.00 90.88 95 LYS A N 1
ATOM 759 C CA . LYS A 1 95 ? -12.376 8.326 29.490 1.00 90.88 95 LYS A CA 1
ATOM 760 C C . LYS A 1 95 ? -12.487 9.075 28.159 1.00 90.88 95 LYS A C 1
ATOM 762 O O . LYS A 1 95 ? -12.386 10.301 28.159 1.00 90.88 95 LYS A O 1
ATOM 767 N N . LEU A 1 96 ? -12.613 8.374 27.031 1.00 87.38 96 LEU A N 1
ATOM 768 C CA . LEU A 1 96 ? -12.812 9.024 25.741 1.00 87.38 96 LEU A CA 1
ATOM 769 C C . LEU A 1 96 ? -14.211 9.636 25.687 1.00 87.38 96 LEU A C 1
ATOM 771 O O . LEU A 1 96 ? -15.200 9.013 26.068 1.00 87.38 96 LEU A O 1
ATOM 775 N N . ASP A 1 97 ? -14.286 10.857 25.171 1.00 87.88 97 ASP A N 1
ATOM 776 C CA . ASP A 1 97 ? -15.521 11.633 25.133 1.00 87.88 97 ASP A CA 1
ATOM 777 C C . ASP A 1 97 ? -16.680 10.877 24.449 1.00 87.88 97 ASP A C 1
ATOM 779 O O . ASP A 1 97 ? -16.610 10.511 23.263 1.00 87.88 97 ASP A O 1
ATOM 783 N N . GLY A 1 98 ? -17.737 10.637 25.233 1.00 86.38 98 GLY A N 1
ATOM 784 C CA . GLY A 1 98 ? -18.965 9.944 24.844 1.00 86.38 98 GLY A CA 1
ATOM 785 C C . GLY A 1 98 ? -18.848 8.428 24.652 1.00 86.38 98 GLY A C 1
ATOM 786 O O . GLY A 1 98 ? -19.817 7.816 24.210 1.00 86.38 98 GLY A O 1
ATOM 787 N N . TYR A 1 99 ? -17.696 7.804 24.936 1.00 90.75 99 TYR A N 1
ATOM 788 C CA . TYR A 1 99 ? -17.508 6.365 24.701 1.00 90.75 99 TYR A CA 1
ATOM 789 C C . TYR A 1 99 ? -18.223 5.493 25.729 1.00 90.75 99 TYR A C 1
ATOM 791 O O . TYR A 1 99 ? -18.812 4.496 25.335 1.00 90.75 99 TYR A O 1
ATOM 799 N N . GLU A 1 100 ? -18.209 5.850 27.015 1.00 91.69 100 GLU A N 1
ATOM 800 C CA . GLU A 1 100 ? -18.843 5.032 28.058 1.00 91.69 100 GLU A CA 1
ATOM 801 C C . GLU A 1 100 ? -20.342 4.813 27.779 1.00 91.69 100 GLU A C 1
ATOM 803 O O . GLU A 1 100 ? -20.800 3.674 27.683 1.00 91.69 100 GLU A O 1
ATOM 808 N N . GLU A 1 101 ? -21.086 5.894 27.533 1.00 91.88 101 GLU A N 1
ATOM 809 C CA . GLU A 1 101 ? -22.513 5.833 27.188 1.00 91.88 101 GLU A CA 1
ATOM 810 C C . GLU A 1 101 ? -22.762 5.143 25.837 1.00 91.88 101 GLU A C 1
ATOM 812 O O . GLU A 1 101 ? -23.700 4.354 25.691 1.00 91.88 101 GLU A O 1
ATOM 817 N N . ALA A 1 102 ? -21.919 5.417 24.833 1.00 92.44 102 ALA A N 1
ATOM 818 C CA . ALA A 1 102 ? -22.044 4.805 23.513 1.00 92.44 102 ALA A CA 1
ATOM 819 C C . ALA A 1 102 ? -21.857 3.287 23.569 1.00 92.44 102 ALA A C 1
ATOM 821 O O . ALA A 1 102 ? -22.615 2.561 22.930 1.00 92.44 102 ALA A O 1
ATOM 822 N N . ILE A 1 103 ? -20.889 2.809 24.354 1.00 93.62 103 ILE A N 1
ATOM 823 C CA . ILE A 1 103 ? -20.612 1.381 24.517 1.00 93.62 103 ILE A CA 1
ATOM 824 C C . ILE A 1 103 ? -21.759 0.699 25.259 1.00 93.62 103 ILE A C 1
ATOM 826 O O . ILE A 1 103 ? -22.209 -0.356 24.825 1.00 93.62 103 ILE A O 1
ATOM 830 N N . GLN A 1 104 ? -22.292 1.314 26.318 1.00 92.31 104 GLN A N 1
ATOM 831 C CA . GLN A 1 104 ? -23.449 0.766 27.035 1.00 92.31 104 GLN A CA 1
ATOM 832 C C . GLN A 1 104 ? -24.686 0.620 26.137 1.00 92.31 104 GLN A C 1
ATOM 834 O O . GLN A 1 104 ? -25.447 -0.333 26.289 1.00 92.31 104 GLN A O 1
ATOM 839 N N . LYS A 1 105 ? -24.896 1.553 25.199 1.00 92.38 105 LYS A N 1
ATOM 840 C CA . LYS A 1 105 ? -26.075 1.556 24.321 1.00 92.38 105 LYS A CA 1
ATOM 841 C C . LYS A 1 105 ? -25.905 0.711 23.056 1.00 92.38 105 LYS A C 1
ATOM 843 O O . LYS A 1 105 ? -26.852 0.053 22.639 1.00 92.38 105 LYS A O 1
ATOM 848 N N . ASN A 1 106 ? -24.732 0.772 22.429 1.00 93.69 106 ASN A N 1
ATOM 849 C CA . ASN A 1 106 ? -24.498 0.275 21.069 1.00 93.69 106 ASN A CA 1
ATOM 850 C C . ASN A 1 106 ? -23.398 -0.798 20.992 1.00 93.69 106 ASN A C 1
ATOM 852 O O . ASN A 1 106 ? -23.110 -1.302 19.904 1.00 93.69 106 ASN A O 1
ATOM 856 N N . GLY A 1 107 ? -22.764 -1.140 22.114 1.00 94.31 107 GLY A N 1
ATOM 857 C CA . GLY A 1 107 ? -21.587 -1.998 22.147 1.00 94.31 107 GLY A CA 1
ATOM 858 C C . GLY A 1 107 ? -20.341 -1.321 21.573 1.00 94.31 107 GLY A C 1
ATOM 859 O O . GLY A 1 107 ? -20.266 -0.099 21.401 1.00 94.31 107 GLY A O 1
ATOM 860 N N . VAL A 1 108 ? -19.333 -2.133 21.280 1.00 96.25 108 VAL A N 1
ATOM 861 C CA . VAL A 1 108 ? -18.010 -1.685 20.847 1.00 96.25 108 VAL A CA 1
ATOM 862 C C . VAL A 1 108 ? -17.519 -2.507 19.661 1.00 96.25 108 VAL A C 1
ATOM 864 O O . VAL A 1 108 ? -17.760 -3.707 19.574 1.00 96.25 108 VAL A O 1
ATOM 867 N N . TYR A 1 109 ? -16.811 -1.849 18.752 1.00 96.81 109 TYR A N 1
ATOM 868 C CA . TYR A 1 109 ? -16.215 -2.444 17.568 1.00 96.81 109 TYR A CA 1
ATOM 869 C C . TYR A 1 109 ? -14.707 -2.589 17.748 1.00 96.81 109 TYR A C 1
ATOM 871 O O . TYR A 1 109 ? -14.017 -1.630 18.111 1.00 96.81 109 TYR A O 1
ATOM 879 N N . ALA A 1 110 ? -14.206 -3.780 17.445 1.00 97.00 110 ALA A N 1
ATOM 880 C CA . ALA A 1 110 ? -12.798 -4.073 17.242 1.00 97.00 110 ALA A CA 1
ATOM 881 C C . ALA A 1 110 ? -12.534 -4.142 15.735 1.00 97.00 110 ALA A C 1
ATOM 883 O O . ALA A 1 110 ? -12.898 -5.105 15.062 1.00 97.00 110 ALA A O 1
ATOM 884 N N . ILE A 1 111 ? -11.928 -3.088 15.194 1.00 97.38 111 ILE A N 1
ATOM 885 C CA . ILE A 1 111 ? -11.632 -2.974 13.766 1.00 97.38 111 ILE A CA 1
ATOM 886 C C . ILE A 1 111 ? -10.193 -3.434 13.556 1.00 97.38 111 ILE A C 1
ATOM 888 O O . ILE A 1 111 ? -9.250 -2.707 13.877 1.00 97.38 111 ILE A O 1
ATOM 892 N N . HIS A 1 11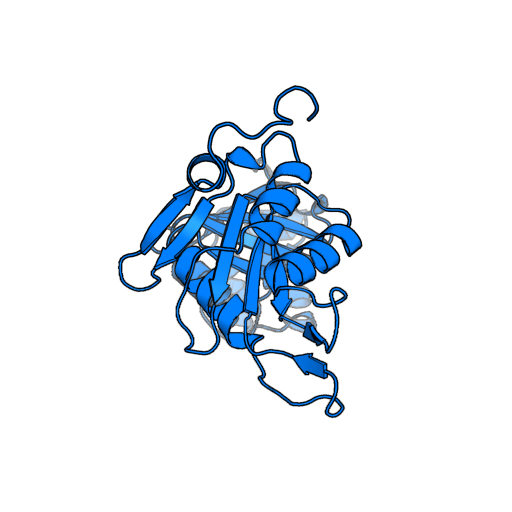2 ? -10.004 -4.635 13.024 1.00 97.38 112 HIS A N 1
ATOM 893 C CA . HIS A 1 112 ? -8.684 -5.139 12.659 1.00 97.38 112 HIS A CA 1
ATOM 894 C C . HIS A 1 112 ? -8.182 -4.381 11.438 1.00 97.38 112 HIS A C 1
ATOM 896 O O . HIS A 1 112 ? -8.852 -4.316 10.407 1.00 97.38 112 HIS A O 1
ATOM 902 N N . ILE A 1 113 ? -6.995 -3.801 11.553 1.00 97.44 113 ILE A N 1
ATOM 903 C CA . ILE A 1 113 ? -6.407 -2.924 10.551 1.00 97.44 113 ILE A CA 1
ATOM 904 C C . ILE A 1 113 ? -4.996 -3.361 10.177 1.00 97.44 113 ILE A C 1
ATOM 906 O O . ILE A 1 113 ? -4.204 -3.818 11.002 1.00 97.44 113 ILE A O 1
ATOM 910 N N . GLN A 1 114 ? -4.661 -3.151 8.911 1.00 96.56 114 GLN A N 1
ATOM 911 C CA . GLN A 1 114 ? -3.318 -3.281 8.375 1.00 96.56 114 GLN A CA 1
ATOM 912 C C . GLN A 1 114 ? -2.839 -1.908 7.915 1.00 96.56 114 GLN A C 1
ATOM 914 O O . GLN A 1 114 ? -3.408 -1.329 6.993 1.00 96.56 114 GLN A O 1
ATOM 919 N N . TYR A 1 115 ? -1.774 -1.395 8.527 1.00 97.00 115 TYR A N 1
ATOM 920 C CA . TYR A 1 115 ? -1.125 -0.175 8.056 1.00 97.00 115 TYR A CA 1
ATOM 921 C C . TYR A 1 115 ? -0.631 -0.336 6.606 1.00 97.00 115 TYR A C 1
ATOM 923 O O . TYR A 1 115 ? -0.019 -1.353 6.262 1.00 97.00 115 TYR A O 1
ATOM 931 N N . LEU A 1 116 ? -0.896 0.667 5.763 1.00 96.69 116 LEU A N 1
ATOM 932 C CA . LEU A 1 116 ? -0.512 0.668 4.350 1.00 96.69 116 LEU A CA 1
ATOM 933 C C . LEU A 1 116 ? 0.699 1.568 4.103 1.00 96.69 116 LEU A C 1
ATOM 935 O O . LEU A 1 116 ? 1.753 1.063 3.702 1.00 96.69 116 LEU A O 1
ATOM 939 N N . TYR A 1 117 ? 0.524 2.874 4.327 1.00 97.44 117 TYR A N 1
ATOM 940 C CA . TYR A 1 117 ? 1.550 3.906 4.174 1.00 97.44 117 TYR A CA 1
ATOM 941 C C . TYR A 1 117 ? 1.113 5.242 4.798 1.00 97.44 117 TYR A C 1
ATOM 943 O O . TYR A 1 117 ? -0.077 5.470 5.035 1.00 97.44 117 TYR A O 1
ATOM 951 N N . SER A 1 118 ? 2.065 6.154 5.005 1.00 97.31 118 SER A N 1
ATOM 952 C CA . SER A 1 118 ? 1.826 7.549 5.397 1.00 97.31 118 SER A CA 1
ATOM 953 C C . SER A 1 118 ? 2.164 8.492 4.249 1.00 97.31 118 SER A C 1
ATOM 955 O O . SER A 1 118 ? 3.159 8.284 3.561 1.00 97.31 118 SER A O 1
ATOM 957 N N . GLU A 1 119 ? 1.370 9.548 4.040 1.00 96.12 119 GLU A N 1
ATOM 958 C CA . GLU A 1 119 ? 1.624 10.521 2.963 1.00 96.12 119 GLU A CA 1
ATOM 959 C C . GLU A 1 119 ? 2.994 11.189 3.109 1.00 96.12 119 GLU A C 1
ATOM 961 O O . GLU A 1 119 ? 3.703 11.374 2.123 1.00 96.12 119 GLU A O 1
ATOM 966 N N . ASN A 1 120 ? 3.401 11.462 4.349 1.00 95.50 120 ASN A N 1
ATOM 967 C CA . ASN A 1 120 ? 4.666 12.119 4.660 1.00 95.50 120 ASN A CA 1
ATOM 968 C C . ASN A 1 120 ? 5.893 11.241 4.365 1.00 95.50 120 ASN A C 1
ATOM 970 O O . ASN A 1 120 ? 6.978 11.773 4.153 1.00 95.50 120 ASN A O 1
ATOM 974 N N . THR A 1 121 ? 5.743 9.911 4.362 1.00 96.44 121 THR A N 1
ATOM 975 C CA . THR A 1 121 ? 6.853 8.958 4.162 1.00 96.44 121 THR A CA 1
ATOM 976 C C . THR A 1 121 ? 6.632 7.996 2.994 1.00 96.44 121 THR A C 1
ATOM 978 O O . THR A 1 121 ? 7.380 7.033 2.836 1.00 96.44 121 THR A O 1
ATOM 981 N N . VAL A 1 122 ? 5.643 8.259 2.133 1.00 97.81 122 VAL A N 1
ATOM 982 C CA . VAL A 1 122 ? 5.198 7.322 1.087 1.00 97.81 122 VAL A CA 1
ATOM 983 C C . VAL A 1 122 ? 6.332 6.875 0.162 1.00 97.81 122 VAL A C 1
ATOM 985 O O . VAL A 1 122 ? 6.411 5.701 -0.186 1.00 97.81 122 VAL A O 1
ATOM 988 N N . TRP A 1 123 ? 7.248 7.774 -0.202 1.00 98.31 123 TRP A N 1
ATOM 989 C CA . TRP A 1 123 ? 8.360 7.442 -1.095 1.00 98.31 123 TRP A CA 1
ATOM 990 C C . TRP A 1 123 ? 9.398 6.530 -0.447 1.00 98.31 123 TRP A C 1
ATOM 992 O O . TRP A 1 123 ? 9.868 5.602 -1.100 1.00 98.31 123 TRP A O 1
ATOM 1002 N N . ASP A 1 124 ? 9.725 6.760 0.826 1.00 98.00 124 ASP A N 1
ATOM 1003 C CA . ASP A 1 124 ? 10.610 5.878 1.596 1.00 98.00 124 ASP A CA 1
ATOM 1004 C C . ASP A 1 124 ? 9.992 4.490 1.748 1.00 98.00 124 ASP A C 1
ATOM 1006 O O . ASP A 1 124 ? 10.653 3.475 1.544 1.00 98.00 124 ASP A O 1
ATOM 1010 N N . GLU A 1 125 ? 8.696 4.439 2.043 1.00 97.94 125 GLU A N 1
ATOM 1011 C CA . GLU A 1 125 ? 7.979 3.184 2.244 1.00 97.94 125 GLU A CA 1
ATOM 1012 C C . GLU A 1 125 ? 7.828 2.379 0.949 1.00 97.94 125 GLU A C 1
ATOM 1014 O O . GLU A 1 125 ? 8.015 1.161 0.960 1.00 97.94 125 GLU A O 1
ATOM 1019 N N . LEU A 1 126 ? 7.527 3.033 -0.178 1.00 98.69 126 LEU A N 1
ATOM 1020 C CA . LEU A 1 126 ? 7.491 2.371 -1.485 1.00 98.69 126 LEU A CA 1
ATOM 1021 C C . LEU A 1 126 ? 8.878 1.887 -1.909 1.00 98.69 126 LEU A C 1
ATOM 1023 O O . LEU A 1 126 ? 9.002 0.764 -2.398 1.00 98.69 126 LEU A O 1
ATOM 1027 N N . TYR A 1 127 ? 9.919 2.692 -1.685 1.00 98.69 127 TYR A N 1
ATOM 1028 C CA . TYR A 1 127 ? 11.299 2.291 -1.943 1.00 98.69 127 TYR A CA 1
ATOM 1029 C C . TYR A 1 127 ? 11.696 1.061 -1.120 1.00 98.69 127 TYR A C 1
ATOM 1031 O O . TYR A 1 127 ? 12.177 0.081 -1.692 1.00 98.69 127 TYR A O 1
ATOM 1039 N N . GLU A 1 128 ? 11.430 1.052 0.188 1.00 98.31 128 GLU A N 1
ATOM 1040 C CA . GLU A 1 128 ? 11.750 -0.097 1.038 1.00 98.31 128 GLU A CA 1
ATOM 1041 C C . GLU A 1 128 ? 10.927 -1.337 0.658 1.00 98.31 128 GLU A C 1
ATOM 1043 O O . GLU A 1 128 ? 11.484 -2.432 0.597 1.00 98.31 128 GLU A O 1
ATOM 1048 N N . LYS A 1 129 ? 9.644 -1.199 0.290 1.00 98.44 129 LYS A N 1
ATOM 1049 C CA . LYS A 1 129 ? 8.838 -2.325 -0.226 1.00 98.44 129 LYS A CA 1
ATOM 1050 C C . LYS A 1 129 ? 9.400 -2.886 -1.537 1.00 98.44 129 LYS A C 1
ATOM 1052 O O . LYS A 1 129 ? 9.519 -4.103 -1.671 1.00 98.44 129 LYS A O 1
ATOM 1057 N N . ALA A 1 130 ? 9.774 -2.026 -2.487 1.00 98.56 130 ALA A N 1
ATOM 1058 C CA . ALA A 1 130 ? 10.377 -2.434 -3.758 1.00 98.56 130 ALA A CA 1
ATOM 1059 C C . ALA A 1 130 ? 11.743 -3.107 -3.553 1.00 98.56 130 ALA A C 1
ATOM 1061 O O . ALA A 1 130 ? 12.062 -4.105 -4.197 1.00 98.56 130 ALA A O 1
ATOM 1062 N N . LYS A 1 131 ? 12.551 -2.582 -2.630 1.00 98.38 131 LYS A N 1
ATOM 1063 C CA . LYS A 1 131 ? 13.865 -3.122 -2.284 1.00 98.38 131 LYS A CA 1
ATOM 1064 C C . LYS A 1 131 ? 13.762 -4.458 -1.552 1.00 98.38 131 LYS A C 1
ATOM 1066 O O . LYS A 1 131 ? 14.527 -5.362 -1.871 1.00 98.38 131 LYS A O 1
ATOM 1071 N N . ALA A 1 132 ? 12.822 -4.600 -0.619 1.00 98.12 132 ALA A N 1
ATOM 1072 C CA . ALA A 1 132 ? 12.658 -5.796 0.206 1.00 98.12 132 ALA A CA 1
ATOM 1073 C C . ALA A 1 132 ? 12.225 -7.036 -0.589 1.00 98.12 132 ALA A C 1
ATOM 1075 O O . ALA A 1 132 ? 12.578 -8.150 -0.213 1.00 98.12 132 ALA A O 1
ATOM 1076 N N . VAL A 1 133 ? 11.488 -6.866 -1.694 1.00 98.00 133 VAL A N 1
ATOM 1077 C CA . VAL A 1 133 ? 11.110 -8.001 -2.558 1.00 98.00 133 VAL A CA 1
ATOM 1078 C C . VAL A 1 133 ? 12.241 -8.479 -3.466 1.00 98.00 133 VAL A C 1
ATOM 1080 O O . VAL A 1 133 ? 12.139 -9.559 -4.050 1.00 98.00 133 VAL A O 1
ATOM 1083 N N . ARG A 1 134 ? 13.329 -7.707 -3.601 1.00 97.69 134 ARG A N 1
ATOM 1084 C CA . ARG A 1 134 ? 14.493 -8.133 -4.383 1.00 97.69 134 ARG A CA 1
ATOM 1085 C C . ARG A 1 134 ? 15.138 -9.339 -3.715 1.00 97.69 134 ARG A C 1
ATOM 1087 O O . ARG A 1 134 ? 15.506 -9.307 -2.548 1.00 97.69 134 ARG A O 1
ATOM 1094 N N . ASN A 1 135 ? 15.327 -10.389 -4.497 1.00 96.88 135 ASN A N 1
ATOM 1095 C CA . ASN A 1 135 ? 16.045 -11.588 -4.089 1.00 96.88 135 ASN A CA 1
ATOM 1096 C C . ASN A 1 135 ? 16.778 -12.150 -5.316 1.00 96.88 135 ASN A C 1
ATOM 1098 O O . ASN A 1 135 ? 16.259 -13.062 -5.971 1.00 96.88 135 ASN A O 1
ATOM 1102 N N . PRO A 1 136 ? 17.918 -11.542 -5.704 1.00 97.38 136 PRO A N 1
ATOM 1103 C CA . PRO A 1 136 ? 18.619 -11.899 -6.928 1.00 97.38 136 PRO A CA 1
ATOM 1104 C C . PRO A 1 136 ? 19.044 -13.366 -6.907 1.00 97.38 136 PRO A C 1
ATOM 1106 O O . PRO A 1 136 ? 19.827 -13.777 -6.054 1.00 97.38 136 PRO A O 1
ATOM 1109 N N . ARG A 1 137 ? 18.567 -14.149 -7.873 1.00 97.31 137 ARG A N 1
ATOM 1110 C CA . ARG A 1 137 ? 18.920 -15.568 -7.984 1.00 97.31 137 ARG A CA 1
ATOM 1111 C C . ARG A 1 137 ? 18.906 -16.059 -9.422 1.00 97.31 137 ARG A C 1
ATOM 1113 O O . ARG A 1 137 ? 18.174 -15.534 -10.265 1.00 97.31 137 ARG A O 1
ATOM 1120 N N . ASP A 1 138 ? 19.715 -17.080 -9.671 1.00 97.44 138 ASP A N 1
ATOM 1121 C CA . ASP A 1 138 ? 19.564 -17.939 -10.838 1.00 97.44 138 ASP A CA 1
ATOM 1122 C C . ASP A 1 138 ? 18.441 -18.946 -10.556 1.00 97.44 138 ASP A C 1
ATOM 1124 O O . ASP A 1 138 ? 18.397 -19.553 -9.484 1.00 97.44 138 ASP A O 1
ATOM 1128 N N . VAL A 1 139 ? 17.483 -19.051 -11.471 1.00 97.31 139 VAL A N 1
ATOM 1129 C CA . VAL A 1 139 ? 16.325 -19.939 -11.329 1.00 97.31 139 VAL A CA 1
ATOM 1130 C C . VAL A 1 139 ? 16.587 -21.280 -12.010 1.00 97.31 139 VAL A C 1
ATOM 1132 O O . VAL A 1 139 ? 16.167 -22.308 -11.486 1.00 97.31 139 VAL A O 1
ATOM 1135 N N . SER A 1 140 ? 17.248 -21.280 -13.172 1.00 96.50 140 SER A N 1
ATOM 1136 C CA . SER A 1 140 ? 17.400 -22.484 -14.006 1.00 96.50 140 SER A CA 1
ATOM 1137 C C . SER A 1 140 ? 18.564 -22.439 -15.009 1.00 96.50 140 SER A C 1
ATOM 1139 O O . SER A 1 140 ? 18.600 -23.247 -15.934 1.00 96.50 140 SER A O 1
ATOM 1141 N N . GLY A 1 141 ? 19.477 -21.469 -14.910 1.00 95.12 141 GLY A N 1
ATOM 1142 C CA . GLY A 1 141 ? 20.528 -21.205 -15.902 1.00 95.12 141 GLY A CA 1
ATOM 1143 C C . GLY A 1 141 ? 20.039 -20.462 -17.155 1.00 95.12 141 GLY A C 1
ATOM 1144 O O . GLY A 1 141 ? 20.830 -19.812 -17.833 1.00 95.12 141 GLY A O 1
ATOM 1145 N N . LEU A 1 142 ? 18.732 -20.503 -17.442 1.00 96.06 142 LEU A N 1
ATOM 1146 C CA . LEU A 1 142 ? 18.078 -19.752 -18.526 1.00 96.06 142 LEU A CA 1
ATOM 1147 C C . LEU A 1 142 ? 17.249 -18.566 -18.024 1.00 96.06 142 LEU A C 1
ATOM 1149 O O . LEU A 1 142 ? 16.921 -17.670 -18.805 1.00 96.06 142 LEU A O 1
ATOM 1153 N N . ILE A 1 143 ? 16.883 -18.579 -16.740 1.00 97.50 143 ILE A N 1
ATOM 1154 C CA . ILE A 1 143 ? 16.085 -17.539 -16.095 1.00 97.50 143 ILE A CA 1
ATOM 1155 C C . ILE A 1 143 ? 16.830 -17.007 -14.883 1.00 97.50 143 ILE A C 1
ATOM 1157 O O . ILE A 1 143 ? 17.265 -17.768 -14.019 1.00 97.50 143 ILE A O 1
ATOM 1161 N N . ARG A 1 144 ? 16.893 -15.683 -14.780 1.00 97.50 144 ARG A N 1
ATOM 1162 C CA . ARG A 1 144 ? 17.358 -14.972 -13.589 1.00 97.50 144 ARG A CA 1
ATOM 1163 C C . ARG A 1 144 ? 16.227 -14.088 -13.091 1.00 97.50 144 ARG A C 1
ATOM 1165 O O . ARG A 1 144 ? 15.477 -13.540 -13.888 1.00 97.50 144 ARG A O 1
ATOM 1172 N N . ALA A 1 145 ? 16.071 -13.969 -11.780 1.00 97.75 145 ALA A N 1
ATOM 1173 C CA . ALA A 1 145 ? 14.985 -13.176 -11.213 1.00 97.75 145 ALA A CA 1
ATOM 1174 C C . ALA A 1 145 ? 15.442 -12.362 -10.008 1.00 97.75 145 ALA A C 1
ATOM 1176 O O . ALA A 1 145 ? 16.446 -12.691 -9.370 1.00 97.75 145 ALA A O 1
ATOM 1177 N N . GLY A 1 146 ? 14.679 -11.321 -9.675 1.00 97.56 146 GLY A N 1
ATOM 1178 C CA . GLY A 1 146 ? 14.854 -10.596 -8.417 1.00 97.56 146 GLY A CA 1
ATOM 1179 C C . GLY A 1 146 ? 15.978 -9.566 -8.403 1.00 97.56 146 GLY A C 1
ATOM 1180 O O . GLY A 1 146 ? 16.264 -9.035 -7.332 1.00 97.56 146 GLY A O 1
ATOM 1181 N N . GLN A 1 147 ? 16.629 -9.274 -9.538 1.00 97.50 147 GLN A N 1
ATOM 1182 C CA . GLN A 1 147 ? 17.670 -8.238 -9.594 1.00 97.50 147 GLN A CA 1
ATOM 1183 C C . GLN A 1 147 ? 17.081 -6.843 -9.367 1.00 97.50 147 GLN A C 1
ATOM 1185 O O . GLN A 1 147 ? 17.634 -6.075 -8.579 1.00 97.50 147 GLN A O 1
ATOM 1190 N N . VAL A 1 148 ? 15.964 -6.546 -10.033 1.00 98.12 148 VAL A N 1
ATOM 1191 C CA . VAL A 1 148 ? 15.202 -5.296 -9.943 1.00 98.12 148 VAL A CA 1
ATOM 1192 C C . VAL A 1 148 ? 13.884 -5.576 -9.232 1.00 98.12 148 VAL A C 1
ATOM 1194 O O . VAL A 1 148 ? 13.227 -6.577 -9.524 1.00 98.12 148 VAL A O 1
ATOM 1197 N N . GLY A 1 149 ? 13.501 -4.697 -8.311 1.00 98.50 149 GLY A N 1
ATOM 1198 C CA . GLY A 1 149 ? 12.209 -4.732 -7.629 1.00 98.50 149 GLY A CA 1
ATOM 1199 C C . GLY A 1 149 ? 11.403 -3.479 -7.935 1.00 98.50 149 GLY A C 1
ATOM 1200 O O . GLY A 1 149 ? 11.977 -2.427 -8.202 1.00 98.50 149 GLY A O 1
ATOM 1201 N N . ALA A 1 150 ? 10.081 -3.575 -7.900 1.00 98.81 150 ALA A N 1
ATOM 1202 C CA . ALA A 1 150 ? 9.195 -2.432 -8.050 1.00 98.81 150 ALA A CA 1
ATOM 1203 C C . ALA A 1 150 ? 8.076 -2.460 -7.012 1.00 98.81 150 ALA A C 1
ATOM 1205 O O . ALA A 1 150 ? 7.664 -3.531 -6.561 1.00 98.81 150 ALA A O 1
ATOM 1206 N N . ALA A 1 151 ? 7.586 -1.275 -6.665 1.00 98.81 151 ALA A N 1
ATOM 1207 C CA . ALA A 1 151 ? 6.386 -1.068 -5.874 1.00 98.81 151 ALA A CA 1
ATOM 1208 C C . ALA A 1 151 ? 5.531 0.003 -6.550 1.00 98.81 151 ALA A C 1
ATOM 1210 O O . ALA A 1 151 ? 6.038 1.064 -6.923 1.00 98.81 151 ALA A O 1
ATOM 1211 N N . ILE A 1 152 ? 4.240 -0.277 -6.694 1.00 98.69 152 ILE A N 1
ATOM 1212 C CA . ILE A 1 152 ? 3.252 0.657 -7.228 1.00 98.69 152 ILE A CA 1
ATOM 1213 C C . ILE A 1 152 ? 2.174 0.894 -6.183 1.00 98.69 152 ILE A C 1
ATOM 1215 O O . ILE A 1 152 ? 1.707 -0.052 -5.553 1.00 98.69 152 ILE A O 1
ATOM 1219 N N . LEU A 1 153 ? 1.805 2.155 -5.999 1.00 98.81 153 LEU A N 1
ATOM 1220 C CA . LEU A 1 153 ? 0.665 2.566 -5.194 1.00 98.81 153 LEU A CA 1
ATOM 1221 C C . LEU A 1 153 ? -0.480 2.905 -6.138 1.00 98.81 153 LEU A C 1
ATOM 1223 O O . LEU A 1 153 ? -0.301 3.705 -7.060 1.00 98.81 153 LEU A O 1
ATOM 1227 N N . THR A 1 154 ? -1.641 2.317 -5.897 1.00 98.50 154 THR A N 1
ATOM 1228 C CA . THR A 1 154 ? -2.834 2.540 -6.712 1.00 98.50 154 THR A CA 1
ATOM 1229 C C . THR A 1 154 ? -3.744 3.597 -6.108 1.00 98.50 154 THR A C 1
ATOM 1231 O O . THR A 1 154 ? -3.616 3.978 -4.940 1.00 98.50 154 THR A O 1
ATOM 1234 N N . LYS A 1 155 ? -4.715 4.054 -6.898 1.00 97.19 155 LYS A N 1
ATOM 1235 C CA . LYS A 1 155 ? -5.756 4.978 -6.433 1.00 97.19 155 LYS A CA 1
ATOM 1236 C C . LYS A 1 155 ? -6.614 4.415 -5.299 1.00 97.19 155 LYS A C 1
ATOM 1238 O O . LYS A 1 155 ? -7.120 5.180 -4.487 1.00 97.19 155 LYS A O 1
ATOM 1243 N N . ASN A 1 156 ? -6.739 3.092 -5.211 1.00 96.06 156 ASN A N 1
ATOM 1244 C CA . ASN A 1 156 ? -7.468 2.410 -4.139 1.00 96.06 156 ASN A CA 1
ATOM 1245 C C . ASN A 1 156 ? -6.603 2.168 -2.887 1.00 96.06 156 ASN A C 1
ATOM 1247 O O . ASN A 1 156 ? -6.984 1.384 -2.020 1.00 96.06 156 ASN A O 1
ATOM 1251 N N . HIS A 1 157 ? -5.445 2.832 -2.781 1.00 97.50 157 HIS A N 1
ATOM 1252 C CA . HIS A 1 157 ? -4.491 2.743 -1.670 1.00 97.50 157 HIS A CA 1
ATOM 1253 C C . HIS A 1 157 ? -3.775 1.391 -1.519 1.00 97.50 157 HIS A C 1
ATOM 1255 O O . HIS A 1 157 ? -3.021 1.200 -0.562 1.00 97.50 157 HIS A O 1
ATOM 1261 N N . ASN A 1 158 ? -3.949 0.459 -2.458 1.00 97.00 158 ASN A N 1
ATOM 1262 C CA . ASN A 1 158 ? -3.237 -0.812 -2.433 1.00 97.00 158 ASN A CA 1
ATOM 1263 C C . ASN A 1 158 ? -1.810 -0.639 -2.971 1.00 97.00 158 ASN A C 1
ATOM 1265 O O . ASN A 1 158 ? -1.549 0.157 -3.874 1.00 97.00 158 ASN A O 1
ATOM 1269 N N . ILE A 1 159 ? -0.874 -1.395 -2.392 1.00 98.31 159 ILE A N 1
ATOM 1270 C CA . ILE A 1 159 ? 0.515 -1.430 -2.847 1.00 98.31 159 ILE A CA 1
ATOM 1271 C C . ILE A 1 159 ? 0.806 -2.811 -3.411 1.00 98.31 159 ILE A C 1
ATOM 1273 O O . ILE A 1 159 ? 0.756 -3.802 -2.681 1.00 98.31 159 ILE A O 1
ATOM 1277 N N . TYR A 1 160 ? 1.164 -2.856 -4.689 1.00 98.62 160 TYR A N 1
ATOM 1278 C CA . TYR A 1 160 ? 1.583 -4.078 -5.363 1.00 98.62 160 TYR A CA 1
ATOM 1279 C C . TYR A 1 160 ? 3.079 -4.033 -5.621 1.00 98.62 160 TYR A C 1
ATOM 1281 O O . TYR A 1 160 ? 3.631 -3.004 -6.013 1.00 98.62 160 TYR A O 1
ATOM 1289 N N . THR A 1 161 ? 3.742 -5.158 -5.393 1.00 98.75 161 THR A N 1
ATOM 1290 C CA . THR A 1 161 ? 5.171 -5.315 -5.645 1.00 98.75 161 THR A CA 1
ATOM 1291 C C . THR A 1 161 ? 5.418 -6.372 -6.707 1.00 98.75 161 THR A C 1
ATOM 1293 O O . THR A 1 161 ? 4.591 -7.255 -6.944 1.00 98.75 161 THR A O 1
ATOM 1296 N N . GLY A 1 162 ? 6.571 -6.264 -7.358 1.00 98.44 162 GLY A N 1
ATOM 1297 C CA . GLY A 1 162 ? 7.002 -7.184 -8.398 1.00 98.44 162 GLY A CA 1
ATOM 1298 C C . GLY A 1 162 ? 8.515 -7.185 -8.540 1.00 98.44 162 GLY A C 1
ATOM 1299 O O . GLY A 1 162 ? 9.199 -6.258 -8.108 1.00 98.44 162 GLY A O 1
ATOM 1300 N N . VAL A 1 163 ? 9.040 -8.242 -9.151 1.00 98.62 163 VAL A N 1
ATOM 1301 C CA . VAL A 1 163 ? 10.469 -8.386 -9.447 1.00 98.62 163 VAL A CA 1
ATOM 1302 C C . VAL A 1 163 ? 10.696 -8.673 -10.920 1.00 98.62 163 VAL A C 1
ATOM 1304 O O . VAL A 1 163 ? 9.811 -9.212 -11.588 1.00 98.62 163 VAL A O 1
ATOM 1307 N N . CYS A 1 164 ? 11.878 -8.330 -11.431 1.00 98.19 164 CYS A N 1
ATOM 1308 C CA . CYS A 1 164 ? 12.239 -8.718 -12.787 1.00 98.19 164 CYS A CA 1
ATOM 1309 C C . CYS A 1 164 ? 12.374 -10.241 -12.923 1.00 98.19 164 CYS A C 1
ATOM 1311 O O . CYS A 1 164 ? 12.746 -10.944 -11.976 1.00 98.19 164 CYS A O 1
ATOM 1313 N N . ILE A 1 165 ? 12.072 -10.715 -14.128 1.00 98.12 165 ILE A N 1
ATOM 1314 C CA . ILE A 1 165 ? 12.281 -12.076 -14.606 1.00 98.12 165 ILE A CA 1
ATOM 1315 C C . ILE A 1 165 ? 12.976 -11.936 -15.958 1.00 98.12 165 ILE A C 1
ATOM 1317 O O . ILE A 1 165 ? 12.343 -11.627 -16.968 1.00 98.12 165 ILE A O 1
ATOM 1321 N N . ASP A 1 166 ? 14.284 -12.133 -15.961 1.00 96.62 166 ASP A N 1
ATOM 1322 C CA . ASP A 1 166 ? 15.106 -12.111 -17.160 1.00 96.62 166 ASP A CA 1
ATOM 1323 C C . ASP A 1 166 ? 15.131 -13.509 -17.772 1.00 96.62 166 ASP A C 1
ATOM 1325 O O . ASP A 1 166 ? 15.304 -14.508 -17.070 1.00 96.62 166 ASP A O 1
ATOM 1329 N N . THR A 1 167 ? 14.961 -13.581 -19.089 1.00 96.62 167 THR A N 1
ATOM 1330 C CA . THR A 1 1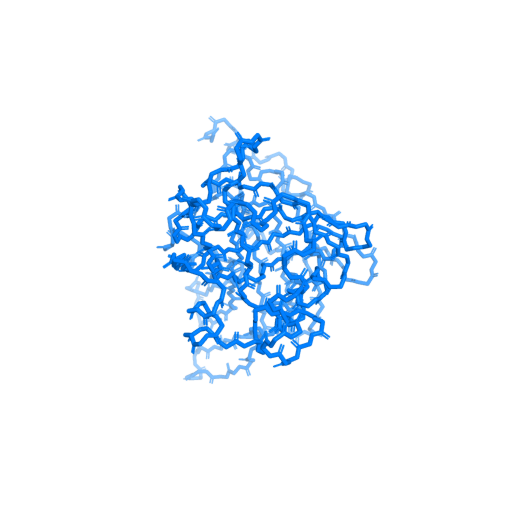67 ? 14.955 -14.839 -19.845 1.00 96.62 167 THR A CA 1
ATOM 1331 C C . THR A 1 167 ? 15.936 -14.750 -21.008 1.00 96.62 167 THR A C 1
ATOM 1333 O O . THR A 1 167 ? 16.360 -13.660 -21.386 1.00 96.62 167 THR A O 1
ATOM 1336 N N . ALA A 1 168 ? 16.245 -15.882 -21.639 1.00 94.81 168 ALA A N 1
ATOM 1337 C CA . ALA A 1 168 ? 17.067 -15.933 -22.851 1.00 94.81 168 ALA A CA 1
ATOM 1338 C C . ALA A 1 168 ? 16.394 -15.332 -24.113 1.00 94.81 168 ALA A C 1
ATOM 1340 O O . ALA A 1 168 ? 16.961 -15.404 -25.201 1.00 94.81 168 ALA A O 1
ATOM 1341 N N . SER A 1 169 ? 15.182 -14.774 -24.001 1.00 93.31 169 SER A N 1
ATOM 1342 C CA . SER A 1 169 ? 14.413 -14.203 -25.115 1.00 93.31 169 SER A CA 1
ATOM 1343 C C . SER A 1 169 ? 13.585 -12.984 -24.678 1.00 93.31 169 SER A C 1
ATOM 1345 O O . SER A 1 169 ? 13.669 -12.514 -23.542 1.00 93.31 169 SER A O 1
ATOM 1347 N N . THR A 1 170 ? 12.736 -12.474 -25.571 1.00 92.06 170 THR A N 1
ATOM 1348 C CA . THR A 1 170 ? 11.870 -11.305 -25.340 1.00 92.06 170 THR A CA 1
ATOM 1349 C C . THR A 1 170 ? 10.721 -11.544 -24.354 1.00 92.06 170 THR A C 1
ATOM 1351 O O . THR A 1 170 ? 10.000 -10.605 -24.029 1.00 92.06 170 THR A O 1
ATOM 1354 N N . LEU A 1 171 ? 10.569 -12.766 -23.831 1.00 94.75 171 LEU A N 1
ATOM 1355 C CA . LEU A 1 171 ? 9.567 -13.115 -22.816 1.00 94.75 171 LEU A CA 1
ATOM 1356 C C . LEU A 1 171 ? 9.871 -12.531 -21.424 1.00 94.75 171 LEU A C 1
ATOM 1358 O O . LEU A 1 171 ? 9.059 -12.659 -20.509 1.00 94.75 171 LEU A O 1
ATOM 1362 N N . GLY A 1 172 ? 11.036 -11.899 -21.251 1.00 95.31 172 GLY A N 1
ATOM 1363 C CA . GLY A 1 172 ? 11.427 -11.270 -19.995 1.00 95.31 172 GLY A CA 1
ATOM 1364 C C . GLY A 1 172 ? 10.509 -10.123 -19.562 1.00 95.31 172 GLY A C 1
ATOM 1365 O O . GLY A 1 172 ? 9.955 -9.366 -20.371 1.00 95.31 172 GLY A O 1
ATOM 1366 N N . MET A 1 173 ? 10.389 -9.958 -18.248 1.00 96.19 173 MET A N 1
ATOM 1367 C CA . MET A 1 173 ? 9.505 -8.981 -17.623 1.00 96.19 173 MET A CA 1
ATOM 1368 C C . MET A 1 173 ? 10.259 -8.142 -16.593 1.00 96.19 173 MET A C 1
ATOM 1370 O O . MET A 1 173 ? 10.977 -8.668 -15.749 1.00 96.19 173 MET A O 1
ATOM 1374 N N . CYS A 1 174 ? 10.082 -6.823 -16.646 1.00 98.19 174 CYS A N 1
ATOM 1375 C CA . CYS A 1 174 ? 10.636 -5.912 -15.645 1.00 98.19 174 CYS A CA 1
ATOM 1376 C C . CYS A 1 174 ? 9.824 -5.977 -14.342 1.00 98.19 174 CYS A C 1
ATOM 1378 O O . CYS A 1 174 ? 8.667 -6.406 -14.352 1.00 98.19 174 CYS A O 1
ATOM 1380 N N . GLY A 1 175 ? 10.400 -5.507 -13.233 1.00 98.19 175 GLY A N 1
ATOM 1381 C CA . GLY A 1 175 ? 9.710 -5.499 -11.938 1.00 98.19 175 GLY A CA 1
ATOM 1382 C C . GLY A 1 175 ? 8.398 -4.718 -11.971 1.00 98.19 175 GLY A C 1
ATOM 1383 O O . GLY A 1 175 ? 7.413 -5.156 -11.385 1.00 98.19 175 GLY A O 1
ATOM 1384 N N . GLU A 1 176 ? 8.357 -3.621 -12.725 1.00 98.62 176 GLU A N 1
ATOM 1385 C CA . GLU A 1 176 ? 7.182 -2.770 -12.909 1.00 98.62 176 GLU A CA 1
ATOM 1386 C C . GLU A 1 176 ? 6.044 -3.542 -13.585 1.00 98.62 176 GLU A C 1
ATOM 1388 O O . GLU A 1 176 ? 4.935 -3.581 -13.065 1.00 98.62 176 GLU A O 1
ATOM 1393 N N . ARG A 1 177 ? 6.329 -4.230 -14.700 1.00 98.19 177 ARG A N 1
ATOM 1394 C CA . ARG A 1 177 ? 5.341 -5.053 -15.422 1.00 98.19 177 ARG A CA 1
ATOM 1395 C C . ARG A 1 177 ? 4.827 -6.213 -14.567 1.00 98.19 177 ARG A C 1
ATOM 1397 O O . ARG A 1 177 ? 3.647 -6.535 -14.636 1.00 98.19 177 ARG A O 1
ATOM 1404 N N . ASN A 1 178 ? 5.678 -6.790 -13.720 1.00 98.38 178 ASN A N 1
ATOM 1405 C CA . ASN A 1 178 ? 5.265 -7.825 -12.774 1.00 98.38 178 ASN A CA 1
ATOM 1406 C C . ASN A 1 178 ? 4.349 -7.257 -11.669 1.00 98.38 178 ASN A C 1
ATOM 1408 O O . ASN A 1 178 ? 3.284 -7.809 -11.401 1.00 98.38 178 ASN A O 1
ATOM 1412 N N . ALA A 1 179 ? 4.696 -6.101 -11.089 1.00 98.69 179 ALA A N 1
ATOM 1413 C CA . ALA A 1 179 ? 3.846 -5.417 -10.110 1.00 98.69 179 ALA A CA 1
ATOM 1414 C C . ALA A 1 179 ? 2.477 -5.041 -10.709 1.00 98.69 179 ALA A C 1
ATOM 1416 O O . ALA A 1 179 ? 1.448 -5.216 -10.060 1.00 98.69 179 ALA A O 1
ATOM 1417 N N . ILE A 1 180 ? 2.461 -4.598 -11.970 1.00 98.69 180 ILE A N 1
ATOM 1418 C CA . ILE A 1 180 ? 1.240 -4.327 -12.736 1.00 98.69 180 ILE A CA 1
ATOM 1419 C C . ILE A 1 180 ? 0.421 -5.605 -12.944 1.00 98.69 180 ILE A C 1
ATOM 1421 O O . ILE A 1 180 ? -0.784 -5.587 -12.723 1.00 98.69 180 ILE A O 1
ATOM 1425 N N . ALA A 1 181 ? 1.041 -6.724 -13.327 1.00 98.31 181 ALA A N 1
ATOM 1426 C CA . ALA A 1 181 ? 0.328 -7.992 -13.492 1.00 98.31 181 ALA A CA 1
ATOM 1427 C C . ALA A 1 181 ? -0.347 -8.444 -12.181 1.00 98.31 181 ALA A C 1
ATOM 1429 O O . ALA A 1 181 ? -1.491 -8.903 -12.193 1.00 98.31 181 ALA A O 1
ATOM 1430 N N . ASN A 1 182 ? 0.325 -8.250 -11.042 1.00 98.25 182 ASN A N 1
ATOM 1431 C CA . ASN A 1 182 ? -0.245 -8.494 -9.716 1.00 98.25 182 ASN A CA 1
ATOM 1432 C C . ASN A 1 182 ? -1.433 -7.556 -9.420 1.00 98.25 182 ASN A C 1
ATOM 1434 O O . ASN A 1 182 ? -2.500 -8.016 -9.017 1.00 98.25 182 ASN A O 1
ATOM 1438 N N . MET A 1 183 ? -1.289 -6.257 -9.691 1.00 98.50 183 MET A N 1
ATOM 1439 C CA . MET A 1 183 ? -2.372 -5.273 -9.557 1.00 98.50 183 MET A CA 1
ATOM 1440 C C . MET A 1 183 ? -3.605 -5.644 -10.398 1.00 98.50 183 MET A C 1
ATOM 1442 O O . MET A 1 183 ? -4.714 -5.700 -9.870 1.00 98.50 183 MET A O 1
ATOM 1446 N N . ILE A 1 184 ? -3.405 -5.984 -11.674 1.00 98.44 184 ILE A N 1
ATOM 1447 C CA . ILE A 1 184 ? -4.476 -6.385 -12.599 1.00 98.44 184 ILE A CA 1
ATOM 1448 C C . ILE A 1 184 ? -5.167 -7.667 -12.124 1.00 98.44 184 ILE A C 1
ATOM 1450 O O . ILE A 1 184 ? -6.390 -7.760 -12.178 1.00 98.44 184 ILE A O 1
ATOM 1454 N N . THR A 1 185 ? -4.411 -8.632 -11.588 1.00 98.31 185 THR A N 1
ATOM 1455 C CA . THR A 1 185 ? -4.976 -9.856 -10.985 1.00 98.31 185 THR A CA 1
ATOM 1456 C C . THR A 1 185 ? -5.931 -9.536 -9.829 1.00 98.31 185 THR A C 1
ATOM 1458 O O . THR A 1 185 ? -6.883 -10.272 -9.590 1.00 98.31 185 THR A O 1
ATOM 1461 N N . ASN A 1 186 ? -5.706 -8.417 -9.136 1.00 97.25 186 ASN A N 1
ATOM 1462 C CA . ASN A 1 186 ? -6.555 -7.932 -8.051 1.00 97.25 186 ASN A CA 1
ATOM 1463 C C . ASN A 1 186 ? -7.637 -6.936 -8.518 1.00 97.25 186 ASN A C 1
ATOM 1465 O O . ASN A 1 186 ? -8.309 -6.338 -7.681 1.00 97.25 186 ASN A O 1
ATOM 1469 N N . GLY A 1 187 ? -7.834 -6.774 -9.831 1.00 97.44 187 GLY A N 1
ATOM 1470 C CA . GLY A 1 187 ? -8.921 -5.974 -10.403 1.00 97.44 187 GLY A CA 1
ATOM 1471 C C . GLY A 1 187 ? -8.672 -4.465 -10.427 1.00 97.44 187 GLY A C 1
ATOM 1472 O O . GLY A 1 187 ? -9.632 -3.704 -10.512 1.00 97.44 187 GLY A O 1
ATOM 1473 N N . GLU A 1 188 ? -7.414 -4.022 -10.350 1.00 97.88 188 GLU A N 1
ATOM 1474 C CA . GLU A 1 188 ? -7.051 -2.601 -10.382 1.00 97.88 188 GLU A CA 1
ATOM 1475 C C . GLU A 1 188 ? -6.201 -2.245 -11.606 1.00 97.88 188 GLU A C 1
ATOM 1477 O O . GLU A 1 188 ? -5.425 -3.063 -12.095 1.00 97.88 188 GLU A O 1
ATOM 1482 N N . ASN A 1 189 ? -6.329 -1.006 -12.089 1.00 97.50 189 ASN A N 1
ATOM 1483 C CA . ASN A 1 189 ? -5.586 -0.504 -13.250 1.00 97.50 189 ASN A CA 1
ATOM 1484 C C . ASN A 1 189 ? -5.043 0.932 -13.087 1.00 97.50 189 ASN A C 1
ATOM 1486 O O . ASN A 1 189 ? -4.177 1.331 -13.858 1.00 97.50 189 ASN A O 1
ATOM 1490 N N . GLU A 1 190 ? -5.489 1.709 -12.091 1.00 98.19 190 GLU A N 1
ATOM 1491 C CA . GLU A 1 190 ? -5.088 3.117 -11.928 1.00 98.19 190 GLU A CA 1
ATOM 1492 C C . GLU A 1 190 ? -3.974 3.275 -10.874 1.00 98.19 190 GLU A C 1
ATOM 1494 O O . GLU A 1 190 ? -4.190 3.111 -9.667 1.00 98.19 190 GLU A O 1
ATOM 1499 N N . ILE A 1 191 ? -2.767 3.612 -11.339 1.00 98.69 191 ILE A N 1
ATOM 1500 C CA . ILE A 1 191 ? -1.563 3.818 -10.520 1.00 98.69 191 ILE A CA 1
ATOM 1501 C C . ILE A 1 191 ? -1.394 5.311 -10.219 1.00 98.69 191 ILE A C 1
ATOM 1503 O O . ILE A 1 191 ? -1.605 6.146 -11.092 1.00 98.69 191 ILE A O 1
ATOM 1507 N N . ILE A 1 192 ? -0.968 5.649 -8.998 1.00 98.56 192 ILE A N 1
ATOM 1508 C CA . ILE A 1 192 ? -0.640 7.029 -8.604 1.00 98.56 192 ILE A CA 1
ATOM 1509 C C . ILE A 1 192 ? 0.861 7.254 -8.410 1.00 98.56 192 ILE A C 1
ATOM 1511 O O . ILE A 1 192 ? 1.376 8.309 -8.774 1.00 98.56 192 ILE A O 1
ATOM 1515 N N . LYS A 1 193 ? 1.583 6.269 -7.858 1.00 98.81 193 LYS A N 1
ATOM 1516 C CA . LYS A 1 193 ? 3.027 6.366 -7.597 1.00 98.81 193 LYS A CA 1
ATOM 1517 C C . LYS A 1 193 ? 3.737 5.071 -7.953 1.00 98.81 193 LYS A C 1
ATOM 1519 O O . LYS A 1 193 ? 3.201 3.990 -7.715 1.00 98.81 193 LYS A O 1
ATOM 1524 N N . LEU A 1 194 ? 4.961 5.182 -8.455 1.00 98.81 194 LEU A N 1
ATOM 1525 C CA . LEU A 1 194 ? 5.811 4.052 -8.809 1.00 98.81 194 LEU A CA 1
ATOM 1526 C C . LEU A 1 194 ? 7.242 4.262 -8.308 1.00 98.81 194 LEU A C 1
ATOM 1528 O O . LEU A 1 194 ? 7.825 5.339 -8.436 1.00 98.81 194 LEU A O 1
ATOM 1532 N N . VAL A 1 195 ? 7.828 3.196 -7.772 1.00 98.81 195 VAL A N 1
ATOM 1533 C CA . VAL A 1 195 ? 9.259 3.111 -7.477 1.00 98.81 195 VAL A CA 1
ATOM 1534 C C . VAL A 1 195 ? 9.805 1.837 -8.104 1.00 98.81 195 VAL A C 1
ATOM 1536 O O . VAL A 1 195 ? 9.250 0.761 -7.889 1.00 98.81 195 VAL A O 1
ATOM 1539 N N . CYS A 1 196 ? 10.909 1.941 -8.841 1.00 98.06 196 CYS A N 1
ATOM 1540 C CA . CYS A 1 196 ? 11.709 0.795 -9.262 1.00 98.06 196 CYS A CA 1
ATOM 1541 C C . CYS A 1 196 ? 13.124 0.907 -8.690 1.00 98.06 196 CYS A C 1
ATOM 1543 O O . CYS A 1 196 ? 13.725 1.979 -8.710 1.00 98.06 196 CYS A O 1
ATOM 1545 N N . VAL A 1 197 ? 13.636 -0.207 -8.175 1.00 98.50 197 VAL A N 1
ATOM 1546 C CA . VAL A 1 197 ? 14.916 -0.320 -7.476 1.00 98.50 197 VAL A CA 1
ATOM 1547 C C . VAL A 1 197 ? 15.809 -1.288 -8.234 1.00 98.50 197 VAL A C 1
ATOM 1549 O O . VAL A 1 197 ? 15.462 -2.460 -8.390 1.00 98.50 197 VAL A O 1
ATOM 1552 N N . ASP A 1 198 ? 16.954 -0.798 -8.700 1.00 96.44 198 ASP A N 1
ATOM 1553 C CA . ASP A 1 198 ? 17.878 -1.535 -9.558 1.00 96.44 198 ASP A CA 1
ATOM 1554 C C . ASP A 1 198 ? 18.685 -2.621 -8.814 1.00 96.44 198 ASP A C 1
ATOM 1556 O O . ASP A 1 198 ? 18.573 -2.824 -7.601 1.00 96.44 198 ASP A O 1
ATOM 1560 N N . SER A 1 199 ? 19.561 -3.319 -9.543 1.00 94.88 199 SER A N 1
ATOM 1561 C CA . SER A 1 199 ? 20.435 -4.362 -8.989 1.00 94.88 199 SER A CA 1
ATOM 1562 C C . SER A 1 199 ? 21.435 -3.861 -7.939 1.00 94.88 199 SER A C 1
ATOM 1564 O O . SER A 1 199 ? 21.901 -4.652 -7.115 1.00 94.88 199 SER A O 1
ATOM 1566 N N . LYS A 1 200 ? 21.723 -2.557 -7.909 1.00 95.62 200 LYS A N 1
ATOM 1567 C CA . LYS A 1 200 ? 22.590 -1.896 -6.927 1.00 95.62 200 LYS A CA 1
ATOM 1568 C C . LYS A 1 200 ? 21.800 -1.345 -5.737 1.00 95.62 200 LYS A C 1
ATOM 1570 O O . LYS A 1 200 ? 22.402 -0.791 -4.822 1.00 95.62 200 LYS A O 1
ATOM 1575 N N . GLY A 1 201 ? 20.480 -1.527 -5.724 1.00 96.31 201 GLY A N 1
ATOM 1576 C CA . GLY A 1 201 ? 19.607 -1.034 -4.669 1.00 96.31 201 GLY A CA 1
ATOM 1577 C C . GLY A 1 201 ? 19.290 0.451 -4.774 1.00 96.31 201 GLY A C 1
ATOM 1578 O O . GLY A 1 201 ? 18.904 1.024 -3.768 1.00 96.31 201 GLY A O 1
ATOM 1579 N N . LYS A 1 202 ? 19.457 1.072 -5.943 1.00 97.69 202 LYS A N 1
ATOM 1580 C CA . LYS A 1 202 ? 19.149 2.491 -6.156 1.00 97.69 202 LYS A CA 1
ATOM 1581 C C . LYS A 1 202 ? 17.796 2.650 -6.830 1.00 97.69 202 LYS A C 1
ATOM 1583 O O . LYS A 1 202 ? 17.444 1.826 -7.678 1.00 97.69 202 LYS A O 1
ATOM 1588 N N . ALA A 1 203 ? 17.055 3.698 -6.475 1.00 97.56 203 ALA A N 1
ATOM 1589 C CA . ALA A 1 203 ? 15.887 4.075 -7.256 1.00 97.56 203 ALA A CA 1
ATOM 1590 C C . ALA A 1 203 ? 16.329 4.511 -8.662 1.00 97.56 203 ALA A C 1
ATOM 1592 O O . ALA A 1 203 ? 17.435 5.019 -8.856 1.00 97.56 203 ALA A O 1
ATOM 1593 N N . GLY A 1 204 ? 15.478 4.273 -9.653 1.00 91.44 204 GLY A N 1
ATOM 1594 C CA . GLY A 1 204 ? 15.769 4.611 -11.040 1.00 91.44 204 GLY A CA 1
ATOM 1595 C C . GLY A 1 204 ? 14.512 4.905 -11.840 1.00 91.44 204 GLY A C 1
ATOM 1596 O O . GLY A 1 204 ? 13.401 4.878 -11.321 1.00 91.44 204 GLY A O 1
ATOM 1597 N N . SER A 1 205 ? 14.688 5.194 -13.127 1.00 93.94 205 SER A N 1
ATOM 1598 C CA . SER A 1 205 ? 13.567 5.389 -14.049 1.00 93.94 205 SER A CA 1
ATOM 1599 C C . SER A 1 205 ? 13.179 4.077 -14.739 1.00 93.94 205 SER A C 1
ATOM 1601 O O . SER A 1 205 ? 14.073 3.312 -15.115 1.00 93.94 205 SER A O 1
ATOM 1603 N N . PRO A 1 206 ? 11.879 3.847 -15.004 1.00 97.00 206 PRO A N 1
ATOM 1604 C CA . PRO A 1 206 ? 11.430 2.687 -15.761 1.00 97.00 206 PRO A CA 1
ATOM 1605 C C . PRO A 1 206 ? 12.010 2.692 -17.179 1.00 97.00 206 PRO A C 1
ATOM 1607 O O . PRO A 1 206 ? 12.282 3.752 -17.764 1.00 97.00 206 PRO A O 1
ATOM 1610 N N . CYS A 1 207 ? 12.182 1.501 -17.755 1.00 96.44 207 CYS A N 1
ATOM 1611 C CA . CYS A 1 207 ? 12.637 1.355 -19.139 1.00 96.44 207 CYS A CA 1
ATOM 1612 C C . CYS A 1 207 ? 11.544 1.782 -20.139 1.00 96.44 207 CYS A C 1
ATOM 1614 O O . CYS A 1 207 ? 10.374 1.897 -19.778 1.00 96.44 207 CYS A O 1
ATOM 1616 N N . GLY A 1 208 ? 11.905 1.987 -21.412 1.00 97.06 208 GLY A N 1
ATOM 1617 C CA . GLY A 1 208 ? 10.959 2.441 -22.444 1.00 97.06 208 GLY A CA 1
ATOM 1618 C C . GLY A 1 208 ? 9.721 1.545 -22.587 1.00 97.06 208 GLY A C 1
ATOM 1619 O O . GLY A 1 208 ? 8.607 2.051 -22.644 1.00 97.06 208 GLY A O 1
ATOM 1620 N N . ALA A 1 209 ? 9.897 0.221 -22.533 1.00 96.62 209 ALA A N 1
ATOM 1621 C CA . ALA A 1 209 ? 8.779 -0.722 -22.600 1.00 96.62 209 ALA A CA 1
ATOM 1622 C C . ALA A 1 209 ? 7.833 -0.606 -21.392 1.00 96.62 209 ALA A C 1
ATOM 1624 O O . ALA A 1 209 ? 6.622 -0.723 -21.547 1.00 96.62 209 ALA A O 1
ATOM 1625 N N . CYS A 1 210 ? 8.365 -0.357 -20.191 1.00 98.19 210 CYS A N 1
ATOM 1626 C CA . CYS A 1 210 ? 7.542 -0.119 -19.006 1.00 98.19 210 CYS A CA 1
ATOM 1627 C C . CYS A 1 210 ? 6.802 1.216 -19.089 1.00 98.19 210 CYS A C 1
ATOM 1629 O O . CYS A 1 210 ? 5.638 1.264 -18.716 1.00 98.19 210 CYS A O 1
ATOM 1631 N N . ARG A 1 211 ? 7.445 2.279 -19.594 1.00 98.12 211 ARG A N 1
ATOM 1632 C CA . ARG A 1 211 ? 6.794 3.588 -19.787 1.00 98.12 211 ARG A CA 1
ATOM 1633 C C . ARG A 1 211 ? 5.600 3.477 -20.728 1.00 98.12 211 ARG A C 1
ATOM 1635 O O . ARG A 1 211 ? 4.515 3.922 -20.377 1.00 98.12 211 ARG A O 1
ATOM 1642 N N . GLU A 1 212 ? 5.802 2.826 -21.872 1.00 97.56 212 GLU A N 1
ATOM 1643 C CA . GLU A 1 212 ? 4.743 2.582 -22.853 1.00 97.56 212 GLU A CA 1
ATOM 1644 C C . GLU A 1 212 ? 3.599 1.761 -22.245 1.00 97.56 212 GLU A C 1
ATOM 1646 O O . GLU A 1 212 ? 2.439 2.135 -22.370 1.00 97.56 212 GLU A O 1
ATOM 1651 N N . TYR A 1 213 ? 3.918 0.685 -21.515 1.00 97.38 213 TYR A N 1
ATOM 1652 C CA . TYR A 1 213 ? 2.907 -0.137 -20.847 1.00 97.38 213 TYR A CA 1
ATOM 1653 C C . TYR A 1 213 ? 2.105 0.674 -19.820 1.00 97.38 213 TYR A C 1
ATOM 1655 O O . TYR A 1 213 ? 0.880 0.602 -19.795 1.00 97.38 213 TYR A O 1
ATOM 1663 N N . LEU A 1 214 ? 2.784 1.453 -18.970 1.00 98.00 214 LEU A N 1
ATOM 1664 C CA . LEU A 1 214 ? 2.147 2.267 -17.934 1.00 98.00 214 LEU A CA 1
ATOM 1665 C C . LEU A 1 214 ? 1.149 3.262 -18.538 1.00 98.00 214 LEU A C 1
ATOM 1667 O O . LEU A 1 214 ? 0.040 3.378 -18.021 1.00 98.00 214 LEU A O 1
ATOM 1671 N N . MET A 1 215 ? 1.506 3.930 -19.642 1.00 97.69 215 MET A N 1
ATOM 1672 C CA . MET A 1 215 ? 0.629 4.892 -20.325 1.00 97.69 215 MET A CA 1
ATOM 1673 C C . MET A 1 215 ? -0.692 4.277 -20.811 1.00 97.69 215 MET A C 1
ATOM 1675 O O . MET A 1 215 ? -1.693 4.980 -20.886 1.00 97.69 215 MET A O 1
ATOM 1679 N N . GLN A 1 216 ? -0.717 2.972 -21.093 1.00 96.75 216 GLN A N 1
ATOM 1680 C CA . GLN A 1 216 ? -1.894 2.270 -21.620 1.00 96.75 216 GLN A CA 1
ATOM 1681 C C . GLN A 1 216 ? -2.864 1.766 -20.536 1.00 96.75 216 GLN A C 1
ATOM 1683 O O . GLN A 1 216 ? -3.917 1.230 -20.870 1.00 96.75 216 GLN A O 1
ATOM 1688 N N . LEU A 1 217 ? -2.521 1.889 -19.249 1.00 96.56 217 LEU A N 1
ATOM 1689 C CA . LEU A 1 217 ? -3.320 1.323 -18.153 1.00 96.56 217 LEU A CA 1
ATOM 1690 C C . LEU A 1 217 ? -4.598 2.106 -17.830 1.00 96.56 217 LEU A C 1
ATOM 1692 O O . LEU A 1 217 ? -5.601 1.512 -17.429 1.00 96.56 217 LEU A O 1
ATOM 1696 N N . ASP A 1 218 ? -4.544 3.431 -17.941 1.00 95.94 218 ASP A N 1
ATOM 1697 C CA . ASP A 1 218 ? -5.642 4.332 -17.611 1.00 95.94 218 ASP A CA 1
ATOM 1698 C C . ASP A 1 218 ? -5.424 5.695 -18.287 1.00 95.94 218 ASP A C 1
ATOM 1700 O O . ASP A 1 218 ? -4.288 6.130 -18.487 1.00 95.94 218 ASP A O 1
ATOM 1704 N N . LYS A 1 219 ? -6.502 6.431 -18.572 1.00 94.31 219 LYS A N 1
ATOM 1705 C CA . LYS A 1 219 ? -6.433 7.809 -19.098 1.00 94.31 219 LYS A CA 1
ATOM 1706 C C . LYS A 1 219 ? -5.628 8.770 -18.212 1.00 94.31 219 LYS A C 1
ATOM 1708 O O . LYS A 1 219 ? -5.096 9.775 -18.687 1.00 94.31 219 LYS A O 1
ATOM 1713 N N . ASN A 1 220 ? -5.530 8.474 -16.915 1.00 96.06 220 ASN A N 1
ATOM 1714 C CA . ASN A 1 220 ? -4.774 9.257 -15.945 1.00 96.06 220 ASN A CA 1
ATOM 1715 C C . ASN A 1 220 ? -3.313 8.806 -15.807 1.00 96.06 220 ASN A C 1
ATOM 1717 O O . ASN A 1 220 ? -2.570 9.468 -15.080 1.00 96.06 220 ASN A O 1
ATOM 1721 N N . SER A 1 221 ? -2.870 7.750 -16.503 1.00 97.44 221 SER A N 1
ATOM 1722 C CA . SER A 1 221 ? -1.515 7.191 -16.372 1.00 97.44 221 SER A CA 1
ATOM 1723 C C . SER A 1 221 ? -0.401 8.211 -16.590 1.00 97.44 221 SER A C 1
ATOM 1725 O O . SER A 1 221 ? 0.652 8.129 -15.960 1.00 97.44 221 SER A O 1
ATOM 1727 N N . LYS A 1 222 ? -0.637 9.229 -17.421 1.00 96.88 222 LYS A N 1
ATOM 1728 C CA . LYS A 1 222 ? 0.304 10.337 -17.640 1.00 96.88 222 LYS A CA 1
ATOM 1729 C C . LYS A 1 222 ? 0.733 11.046 -16.342 1.00 96.88 222 LYS A C 1
ATOM 1731 O O . LYS A 1 222 ? 1.853 11.543 -16.256 1.00 96.88 222 LYS A O 1
ATOM 1736 N N . ASN A 1 223 ? -0.137 11.036 -15.326 1.00 97.81 223 ASN A N 1
ATOM 1737 C CA . ASN A 1 223 ? 0.073 11.676 -14.027 1.00 97.81 223 ASN A CA 1
ATOM 1738 C C . ASN A 1 223 ? 0.821 10.793 -13.016 1.00 97.81 223 ASN A C 1
ATOM 1740 O O . ASN A 1 223 ? 1.043 11.248 -11.895 1.00 97.81 223 ASN A O 1
ATOM 1744 N N . ILE A 1 224 ? 1.176 9.548 -13.361 1.00 98.69 224 ILE A N 1
ATOM 1745 C CA . ILE A 1 224 ? 1.908 8.658 -12.452 1.00 98.69 224 ILE A CA 1
ATOM 1746 C C . ILE A 1 224 ? 3.216 9.335 -12.049 1.00 98.69 224 ILE A C 1
ATOM 1748 O O . ILE A 1 224 ? 4.042 9.669 -12.899 1.00 98.69 224 ILE A O 1
ATOM 1752 N N . GLU A 1 225 ? 3.414 9.503 -10.746 1.00 98.69 225 GLU A N 1
ATOM 1753 C CA . GLU A 1 225 ? 4.655 10.031 -10.193 1.00 98.69 225 GLU A CA 1
ATOM 1754 C C . GLU A 1 225 ? 5.659 8.894 -9.978 1.00 98.69 225 GLU A C 1
ATOM 1756 O O . GLU A 1 225 ? 5.323 7.823 -9.467 1.00 98.69 225 GLU A O 1
ATOM 1761 N N . ILE A 1 226 ? 6.913 9.128 -10.346 1.00 98.75 226 ILE A N 1
ATOM 1762 C CA . ILE A 1 226 ? 7.974 8.123 -10.343 1.00 98.75 226 ILE A CA 1
ATOM 1763 C C . ILE A 1 226 ? 9.164 8.657 -9.553 1.00 98.75 226 ILE A C 1
ATOM 1765 O O . ILE A 1 226 ? 9.701 9.716 -9.879 1.00 98.75 226 ILE A O 1
ATOM 1769 N N . LEU A 1 227 ? 9.615 7.906 -8.547 1.00 98.50 227 LEU A N 1
ATOM 1770 C CA . LEU A 1 227 ? 10.831 8.239 -7.802 1.00 98.50 227 LEU A CA 1
ATOM 1771 C C . LEU A 1 227 ? 12.071 7.916 -8.647 1.00 98.50 227 LEU A C 1
ATOM 1773 O O . LEU A 1 227 ? 12.373 6.747 -8.879 1.00 98.50 227 LEU A O 1
ATOM 1777 N N . LYS A 1 228 ? 12.813 8.944 -9.069 1.00 96.69 228 LYS A N 1
ATOM 1778 C CA . LYS A 1 228 ? 14.061 8.790 -9.836 1.00 96.69 228 LYS A CA 1
ATOM 1779 C C . LYS A 1 228 ? 15.282 8.573 -8.956 1.00 96.69 228 LYS A C 1
ATOM 1781 O O . LYS A 1 228 ? 16.228 7.925 -9.392 1.00 96.69 228 LYS A O 1
ATOM 1786 N N . ASN A 1 229 ? 15.286 9.158 -7.761 1.00 96.19 229 ASN A N 1
ATOM 1787 C CA . ASN A 1 229 ? 16.426 9.113 -6.856 1.00 96.19 229 ASN A CA 1
ATOM 1788 C C . ASN A 1 229 ? 15.946 9.157 -5.403 1.00 96.19 229 ASN A C 1
ATOM 1790 O O . ASN A 1 229 ? 15.294 10.108 -4.970 1.00 96.19 229 ASN A O 1
ATOM 1794 N N . GLU A 1 230 ? 16.276 8.118 -4.640 1.00 93.56 230 GLU A N 1
ATOM 1795 C CA . GLU A 1 230 ? 15.831 7.959 -3.259 1.00 93.56 230 GLU A CA 1
ATOM 1796 C C . GLU A 1 230 ? 16.504 8.929 -2.281 1.00 93.56 230 GLU A C 1
ATOM 1798 O O . GLU A 1 230 ? 15.927 9.219 -1.234 1.00 93.56 230 GLU A O 1
ATOM 1803 N N . GLN A 1 231 ? 17.696 9.436 -2.606 1.00 93.38 231 GLN A N 1
ATOM 1804 C CA . GLN A 1 231 ? 18.470 10.333 -1.743 1.00 93.38 231 GLN A CA 1
ATOM 1805 C C . GLN A 1 231 ? 18.016 11.781 -1.900 1.00 93.38 231 GLN A C 1
ATOM 1807 O O . GLN A 1 231 ? 17.783 12.468 -0.911 1.00 93.38 231 GLN A O 1
ATOM 1812 N N . THR A 1 232 ? 17.867 12.239 -3.145 1.00 95.62 232 THR A N 1
ATOM 1813 C CA . THR A 1 232 ? 17.443 13.613 -3.450 1.00 95.62 232 THR A CA 1
ATOM 1814 C C . THR A 1 232 ? 15.926 13.780 -3.450 1.00 95.62 232 THR A C 1
ATOM 1816 O O . THR A 1 232 ? 15.448 14.909 -3.513 1.00 95.62 232 THR A O 1
ATOM 1819 N N . LYS A 1 233 ? 15.172 12.671 -3.387 1.00 94.56 233 LYS A N 1
ATOM 1820 C CA . LYS A 1 233 ? 13.710 12.635 -3.564 1.00 94.56 233 LYS A CA 1
ATOM 1821 C C . LYS A 1 233 ? 13.262 13.256 -4.887 1.00 94.56 233 LYS A C 1
ATOM 1823 O O . LYS A 1 233 ? 12.171 13.808 -4.979 1.00 94.56 233 LYS A O 1
ATOM 1828 N N . GLU A 1 234 ? 14.103 13.152 -5.915 1.00 97.19 234 GLU A N 1
ATOM 1829 C CA . GLU A 1 234 ? 13.745 13.587 -7.261 1.00 97.19 234 GLU A CA 1
ATOM 1830 C C . GLU A 1 234 ? 12.600 12.716 -7.790 1.00 97.19 234 GLU A C 1
ATOM 1832 O O . GLU A 1 234 ? 12.709 11.486 -7.847 1.00 97.19 234 GLU A O 1
ATOM 1837 N N . ILE A 1 235 ? 11.509 13.370 -8.179 1.00 97.94 235 ILE A N 1
ATOM 1838 C CA . ILE A 1 235 ? 10.295 12.752 -8.709 1.00 97.94 235 ILE A CA 1
ATOM 1839 C C . ILE A 1 235 ? 10.056 13.311 -10.107 1.00 97.94 235 ILE A C 1
ATOM 1841 O O . ILE A 1 235 ? 10.335 14.478 -10.370 1.00 97.94 235 ILE A O 1
ATOM 1845 N N . VAL A 1 236 ? 9.535 12.472 -10.992 1.00 98.19 236 VAL A N 1
ATOM 1846 C CA . VAL A 1 236 ? 9.133 12.846 -12.349 1.00 98.19 236 VAL A CA 1
ATOM 1847 C C . VAL A 1 236 ? 7.750 12.287 -12.641 1.00 98.19 236 VAL A C 1
ATOM 1849 O O . VAL A 1 236 ? 7.395 11.229 -12.114 1.00 98.19 236 VAL A O 1
ATOM 1852 N N . ARG A 1 237 ? 6.969 12.956 -13.484 1.00 98.31 237 ARG A N 1
ATOM 1853 C CA . ARG A 1 237 ? 5.729 12.381 -14.007 1.00 98.31 237 ARG A CA 1
ATOM 1854 C C . ARG A 1 237 ? 6.004 11.502 -15.214 1.00 98.31 237 ARG A C 1
ATOM 1856 O O . ARG A 1 237 ? 6.954 11.724 -15.965 1.00 98.31 237 ARG A O 1
ATOM 1863 N N . LEU A 1 238 ? 5.157 10.501 -15.429 1.00 98.19 238 LEU A N 1
ATOM 1864 C CA . LEU A 1 238 ? 5.310 9.597 -16.563 1.00 98.19 238 LEU A CA 1
ATOM 1865 C C . LEU A 1 238 ? 5.295 10.344 -17.905 1.00 98.19 238 LEU A C 1
ATOM 1867 O O . LEU A 1 238 ? 6.113 10.025 -18.764 1.00 98.19 238 LEU A O 1
ATOM 1871 N N . GLU A 1 239 ? 4.445 11.366 -18.056 1.00 97.31 239 GLU A N 1
ATOM 1872 C CA . GLU A 1 239 ? 4.371 12.194 -19.272 1.00 97.31 239 GLU A CA 1
ATOM 1873 C C . GLU A 1 239 ? 5.701 12.861 -19.651 1.00 97.31 239 GLU A C 1
ATOM 1875 O O . GLU A 1 239 ? 6.033 12.964 -20.828 1.00 97.31 239 GLU A O 1
ATOM 1880 N N . GLU A 1 240 ? 6.517 13.232 -18.665 1.00 97.50 240 GLU A N 1
ATOM 1881 C CA . GLU A 1 240 ? 7.827 13.847 -18.902 1.00 97.50 240 GLU A CA 1
ATOM 1882 C C . GLU A 1 240 ? 8.868 12.824 -19.392 1.00 97.50 240 GLU A C 1
ATOM 1884 O O . GLU A 1 240 ? 9.875 13.186 -20.000 1.00 97.50 240 GLU A O 1
ATOM 1889 N N . LEU A 1 241 ? 8.645 11.529 -19.135 1.00 97.00 241 LEU A N 1
ATOM 1890 C CA . LEU A 1 241 ? 9.521 10.442 -19.579 1.00 97.00 241 LEU A CA 1
ATOM 1891 C C . LEU A 1 241 ? 9.155 9.883 -20.962 1.00 97.00 241 LEU A C 1
ATOM 1893 O O . LEU A 1 241 ? 9.936 9.085 -21.500 1.00 97.00 241 LEU A O 1
ATOM 1897 N N . ILE A 1 242 ? 7.986 10.249 -21.496 1.00 95.81 242 ILE A N 1
ATOM 1898 C CA . ILE A 1 242 ? 7.463 9.829 -22.803 1.00 95.81 242 ILE A CA 1
ATOM 1899 C C . ILE A 1 242 ? 6.706 10.991 -23.483 1.00 95.81 242 ILE A C 1
ATOM 1901 O O . ILE A 1 242 ? 5.487 10.934 -23.647 1.00 95.81 242 ILE A O 1
ATOM 1905 N N . PRO A 1 243 ? 7.415 12.075 -23.857 1.00 93.81 243 PRO A N 1
ATOM 1906 C CA . PRO A 1 243 ? 6.787 13.225 -24.501 1.00 93.81 243 PRO A CA 1
ATOM 1907 C C . PRO A 1 243 ? 6.144 12.833 -25.837 1.00 93.81 243 PRO A C 1
ATOM 1909 O O . PRO A 1 243 ? 6.600 11.900 -26.500 1.00 93.81 243 PRO A O 1
ATOM 1912 N N . ASP A 1 2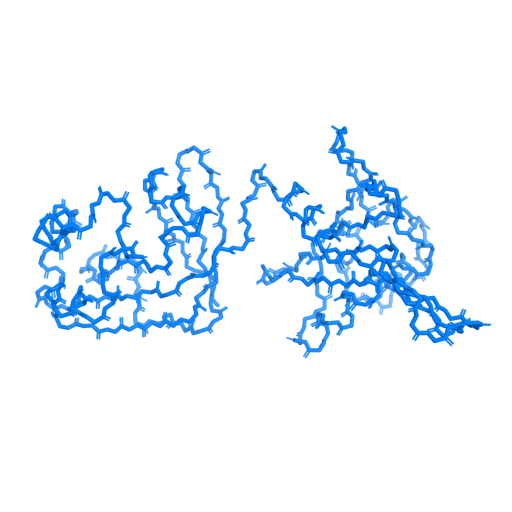44 ? 5.092 13.561 -26.220 1.00 92.38 244 ASP A N 1
ATOM 1913 C CA . ASP A 1 244 ? 4.346 13.363 -27.471 1.00 92.38 244 ASP A CA 1
ATOM 1914 C C . ASP A 1 244 ? 3.841 11.922 -27.662 1.00 92.38 244 ASP A C 1
ATOM 1916 O O . ASP A 1 244 ? 3.885 11.357 -28.758 1.00 92.38 244 ASP A O 1
ATOM 1920 N N . TRP A 1 245 ? 3.366 11.304 -26.573 1.00 96.50 245 TRP A N 1
ATOM 1921 C CA . TRP A 1 245 ? 2.854 9.940 -26.615 1.00 96.50 245 TRP A CA 1
ATOM 1922 C C . TRP A 1 245 ? 1.722 9.782 -27.642 1.00 96.50 245 TRP A C 1
ATOM 1924 O O . TRP A 1 245 ? 0.708 10.473 -27.635 1.00 96.50 245 TRP A O 1
ATOM 1934 N N . TRP A 1 246 ? 1.897 8.827 -28.546 1.00 94.31 246 TRP A N 1
ATOM 1935 C CA . TRP A 1 246 ? 1.130 8.698 -29.787 1.00 94.31 246 TRP A CA 1
ATOM 1936 C C . TRP A 1 246 ? -0.356 8.341 -29.606 1.00 94.31 246 TRP A C 1
ATOM 1938 O O . TRP A 1 246 ? -1.130 8.452 -30.557 1.00 94.31 246 TRP A O 1
ATOM 1948 N N . ALA A 1 247 ? -0.759 7.863 -28.427 1.00 93.06 247 ALA A N 1
ATOM 1949 C CA . ALA A 1 247 ? -2.085 7.300 -28.182 1.00 93.06 247 ALA A CA 1
ATOM 1950 C C . ALA A 1 247 ? -2.972 8.153 -27.264 1.00 93.06 247 ALA A C 1
ATOM 1952 O O . ALA A 1 247 ? -3.971 7.634 -26.774 1.00 93.06 247 ALA A O 1
ATOM 1953 N N . TYR A 1 248 ? -2.660 9.438 -27.047 1.00 88.94 248 TYR A N 1
ATOM 1954 C CA . TYR A 1 248 ? -3.494 10.306 -26.200 1.00 88.94 248 TYR A CA 1
ATOM 1955 C C . TYR A 1 248 ? -4.975 10.325 -26.614 1.00 88.94 248 TYR A C 1
ATOM 1957 O O . TYR A 1 248 ? -5.834 10.373 -25.744 1.00 88.94 248 TYR A O 1
ATOM 1965 N N . ASP A 1 249 ? -5.280 10.209 -27.910 1.00 87.25 249 ASP A N 1
ATOM 1966 C CA . ASP A 1 249 ? -6.660 10.185 -28.425 1.00 87.25 249 ASP A CA 1
ATOM 1967 C C . ASP A 1 249 ? -7.353 8.808 -28.311 1.00 87.25 249 ASP A C 1
ATOM 1969 O O . ASP A 1 249 ? -8.473 8.634 -28.794 1.00 87.25 249 ASP A O 1
ATOM 1973 N N . ARG A 1 250 ? -6.682 7.793 -27.746 1.00 80.38 250 ARG A N 1
ATOM 1974 C CA . ARG A 1 250 ? -7.163 6.397 -27.687 1.00 80.38 250 ARG A CA 1
ATOM 1975 C C . ARG A 1 250 ? -7.509 5.907 -26.278 1.00 80.38 250 ARG A C 1
ATOM 1977 O O . ARG A 1 250 ? -7.977 4.774 -26.162 1.00 80.38 250 ARG A O 1
ATOM 1984 N N . VAL A 1 251 ? -7.262 6.712 -25.244 1.00 70.81 251 VAL A N 1
ATOM 1985 C CA . VAL A 1 251 ? -7.486 6.392 -23.818 1.00 70.81 251 VAL A CA 1
ATOM 1986 C C . VAL A 1 251 ? -8.466 7.348 -23.155 1.00 70.81 251 VAL A C 1
ATOM 1988 O O . VAL A 1 251 ? -8.502 8.536 -23.536 1.00 70.81 251 VAL A O 1
#

Radius of gyration: 21.75 Å; chains: 1; bounding box: 49×38×64 Å

Foldseek 3Di:
DEAEEEDEPLVVVCQVVQQAFWEKDFDFPPDPDDPVPDDFQYKYWYAYDPLGTFIKTFHDKDWDLELVVVCVVVAQRRHDRPDRDSVVVRVVQCPPPRRVVRCNVTNMMTTGIHTQTGPVCRLVVQLCVQLVQQDWDDDDVFKTKRLKKKWWQFPSRDIFIAIWIDGPDPPTDHRLRRSQVVQVVVVGQGTAEMWMAGNVSWTADDDPVSLLVQVPRDLCSQNYWYQHGPPVSDIDGSCVVPPPDPCNVPD